Protein AF-A0A2S5Z7V6-F1 (afdb_monomer)

Sequence (212 aa):
MGFVWMIWVKVVGVAVVMLVSGCTYGPQEELAQIENLAVRPDSLQFAVAVRYVRFQPATGLTAFPNGGVPNYLEKTAIVHLVDVSTDQIVELARIEAPDLLKTGYRAWLTGWRGDSVFLQLSGCPGSECYGDLLRFHHFALSPNAEPKTVTGRPEDIDRIPGMLSRAPGEKVYMRVSADSKVISVRTDDSEPFTERYMLQSSGELVAIAPNR

Nearest PDB structures (foldseek):
  5had-assembly1_A  TM=4.311E-01  e=1.075E-01  Arabidopsis thaliana
  5ay9-assembly1_A  TM=2.871E-01  e=4.317E-01  Ruminococcus albus 7 = DSM 20455
  8abt-assembly2_B  TM=4.163E-01  e=3.144E+00  Novosphingobium aromaticivorans DSM 12444
  4kgh-assembly2_B  TM=3.245E-01  e=3.649E+00  Homo sapiens

Secondary structure (DSSP, 8-state):
--SSSSSHHHHHHHHHHHHHTT-SB---EEEEEEEEEEEPTTSSEEEEEEEEEEEE-B-GGGTSSSTT--EEEEEEEEEEEEETTTTEEEEEEEEE--GGG-EEEEEEEEEEETTEEEEEEEEESSS---GGG-EEEEEEE-TTSPPEEESS--S-PPPPPPSSSPPTT--S--EEEE-SSEEEEE-STTSPPEEEEEE-TTS-EEEPPP--

Foldseek 3Di:
DDDDPPPVVVVVVVVVVVVLVPWQWADKFKAKWWPDKADDFLAQKIKTKIWIWIWTWGDDPNCPDVVGDIGTPWTWIWMWMARPVVRDIDTQDIGTQDLQAPAPWDWDFPADDDQWTKIKIWHAHDHDDDDPRIDIWMWTTHPPDDTDTDPDDDPDHDDGADAQDGDVPGPWDKHWDDDTFWIWIDRDNPDDTDTFWGQDSVRDIHGDPPDD

Solvent-accessible surface area (backbone atoms only — not comparable to full-atom values): 11983 Å² total; per-residue (Å²): 140,90,87,77,87,78,66,69,70,64,61,61,59,55,58,55,56,57,65,66,66,70,47,43,50,49,71,82,47,60,44,35,34,49,64,40,64,30,59,41,67,69,39,63,34,36,36,37,21,27,42,30,36,30,30,19,48,36,27,67,68,35,36,51,86,66,75,36,59,54,52,71,78,43,49,32,34,36,30,36,38,35,34,68,88,75,71,46,70,43,80,47,44,78,46,68,55,51,75,60,22,58,29,75,59,43,40,38,48,77,30,32,50,90,80,28,42,33,39,38,38,33,13,2,52,68,96,57,70,58,79,89,52,54,41,78,49,27,33,43,34,31,84,98,41,77,72,37,80,45,99,56,84,76,90,75,52,51,72,66,72,61,89,86,58,86,58,93,86,66,82,43,62,57,40,78,50,69,55,56,45,43,33,26,42,23,64,48,93,90,53,71,72,40,80,41,34,37,50,38,48,89,56,52,72,42,76,52,77,78,87,126

Structure (mmCIF, N/CA/C/O backbone):
data_AF-A0A2S5Z7V6-F1
#
_entry.id   AF-A0A2S5Z7V6-F1
#
loop_
_atom_site.group_PDB
_atom_site.id
_atom_site.type_symbol
_atom_site.label_atom_id
_atom_site.label_alt_id
_atom_site.label_comp_id
_atom_site.label_asym_id
_atom_site.label_entity_id
_atom_site.label_seq_id
_atom_site.pdbx_PDB_ins_code
_atom_site.Cartn_x
_atom_site.Cartn_y
_atom_site.Cartn_z
_atom_site.occupancy
_atom_site.B_iso_or_equiv
_atom_site.auth_seq_id
_atom_site.auth_comp_id
_atom_site.auth_asym_id
_atom_site.auth_atom_id
_atom_site.pdbx_PDB_model_num
ATOM 1 N N . MET A 1 1 ? 62.378 -14.562 -42.668 1.00 45.91 1 MET A N 1
ATOM 2 C CA . MET A 1 1 ? 62.032 -13.770 -41.464 1.00 45.91 1 MET A CA 1
ATOM 3 C C . MET A 1 1 ? 61.018 -12.716 -41.876 1.00 45.91 1 MET A C 1
ATOM 5 O O . MET A 1 1 ? 61.355 -11.935 -42.749 1.00 45.91 1 MET A O 1
ATOM 9 N N . GLY A 1 2 ? 59.798 -12.714 -41.325 1.00 47.62 2 GLY A N 1
ATOM 10 C CA . GLY A 1 2 ? 58.854 -11.609 -41.576 1.00 47.62 2 GLY A CA 1
ATOM 11 C C . GLY A 1 2 ? 57.365 -11.949 -41.700 1.00 47.62 2 GLY A C 1
ATOM 12 O O . GLY A 1 2 ? 56.685 -11.270 -42.453 1.00 47.62 2 GLY A O 1
ATOM 13 N N . PHE A 1 3 ? 56.838 -12.973 -41.016 1.00 45.81 3 PHE A N 1
ATOM 14 C CA . PHE A 1 3 ? 55.414 -13.340 -41.167 1.00 45.81 3 PHE A CA 1
ATOM 15 C C . PHE A 1 3 ? 54.716 -13.792 -39.872 1.00 45.81 3 PHE A C 1
ATOM 17 O O . PHE A 1 3 ? 53.816 -14.621 -39.904 1.00 45.81 3 PHE A O 1
ATO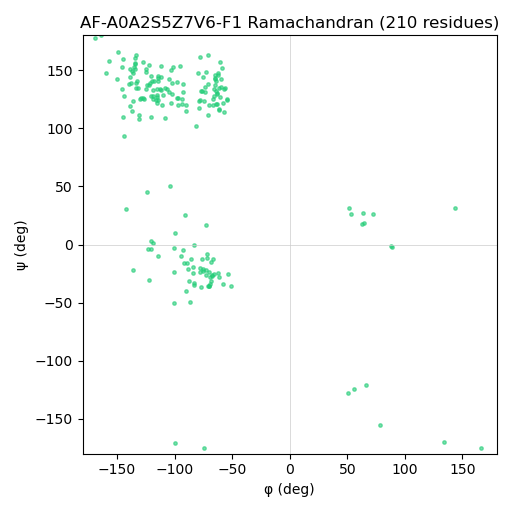M 24 N N . VAL A 1 4 ? 55.126 -13.268 -38.710 1.00 46.03 4 VAL A N 1
ATOM 25 C CA . VAL A 1 4 ? 54.515 -13.645 -37.410 1.00 46.03 4 VAL A CA 1
ATOM 26 C C . VAL A 1 4 ? 53.956 -12.439 -36.635 1.00 46.03 4 VAL A C 1
ATOM 28 O O . VAL A 1 4 ? 53.277 -12.600 -35.627 1.00 46.03 4 VAL A O 1
ATOM 31 N N . TRP A 1 5 ? 54.135 -11.210 -37.126 1.00 43.28 5 TRP A N 1
ATOM 32 C CA . TRP A 1 5 ? 53.862 -10.005 -36.329 1.00 43.28 5 TRP A CA 1
ATOM 33 C C . TRP A 1 5 ? 52.517 -9.305 -36.601 1.00 43.28 5 TRP A C 1
ATOM 35 O O . TRP A 1 5 ? 52.295 -8.207 -36.110 1.00 43.28 5 TRP A O 1
ATOM 45 N N . MET A 1 6 ? 51.600 -9.913 -37.368 1.00 43.84 6 MET A N 1
ATOM 46 C CA . MET A 1 6 ? 50.360 -9.233 -37.802 1.00 43.84 6 MET A CA 1
ATOM 47 C C . MET A 1 6 ? 49.050 -9.877 -37.317 1.00 43.84 6 MET A C 1
ATOM 49 O O . MET A 1 6 ? 47.971 -9.374 -37.619 1.00 4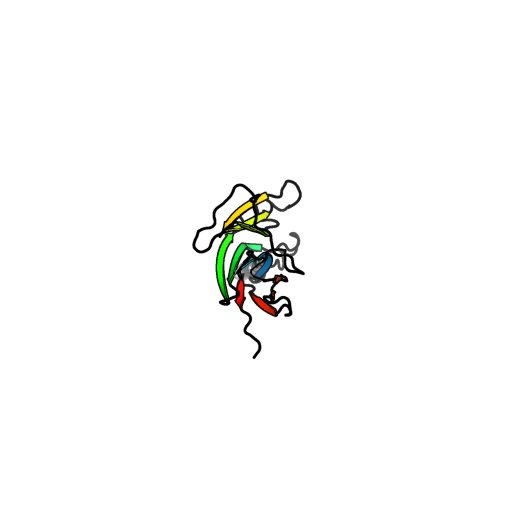3.84 6 MET A O 1
ATOM 53 N N . ILE A 1 7 ? 49.120 -10.964 -36.540 1.00 45.03 7 ILE A N 1
ATOM 54 C CA . ILE A 1 7 ? 47.926 -11.699 -36.071 1.00 45.03 7 ILE A CA 1
ATOM 55 C C . ILE A 1 7 ? 47.556 -11.338 -34.619 1.00 45.03 7 ILE A C 1
ATOM 57 O O . ILE A 1 7 ? 46.387 -11.394 -34.247 1.00 45.03 7 ILE A O 1
ATOM 61 N N . TRP A 1 8 ? 48.506 -10.855 -33.813 1.00 41.12 8 TRP A N 1
ATOM 62 C CA . TRP A 1 8 ? 48.267 -10.552 -32.393 1.00 41.12 8 TRP A CA 1
ATOM 63 C C . TRP A 1 8 ? 47.520 -9.235 -32.130 1.00 41.12 8 TRP A C 1
ATOM 65 O O . TRP A 1 8 ? 46.880 -9.092 -31.092 1.00 41.12 8 TRP A O 1
ATOM 75 N N . VAL A 1 9 ? 47.511 -8.297 -33.082 1.00 47.22 9 VAL A N 1
ATOM 76 C CA . VAL A 1 9 ? 46.832 -6.995 -32.915 1.00 47.22 9 VAL A CA 1
ATOM 77 C C . VAL A 1 9 ? 45.303 -7.114 -33.032 1.00 47.22 9 VAL A C 1
ATOM 79 O O . VAL A 1 9 ? 44.576 -6.297 -32.475 1.00 47.22 9 VAL A O 1
ATOM 82 N N . LYS A 1 10 ? 44.778 -8.158 -33.692 1.00 45.19 10 LYS A N 1
ATOM 83 C CA . LYS A 1 10 ? 43.325 -8.305 -33.903 1.00 45.19 10 LYS A CA 1
ATOM 84 C C . LYS A 1 10 ? 42.572 -8.948 -32.735 1.00 45.19 10 LYS A C 1
ATOM 86 O O . LYS A 1 10 ? 41.383 -8.692 -32.588 1.00 45.19 10 LYS A O 1
ATOM 91 N N . VAL A 1 11 ? 43.238 -9.741 -31.896 1.00 47.78 11 VAL A N 1
ATOM 92 C CA . VAL A 1 11 ? 42.579 -10.438 -30.772 1.00 47.78 11 VAL A CA 1
ATOM 93 C C . VAL A 1 11 ? 42.445 -9.528 -29.545 1.00 47.78 11 VAL A C 1
ATOM 95 O O . VAL A 1 11 ? 41.430 -9.566 -28.856 1.00 47.78 11 VAL A O 1
ATOM 98 N N . VAL A 1 12 ? 43.407 -8.627 -29.322 1.00 47.12 12 VAL A N 1
ATOM 99 C CA . VAL A 1 12 ? 43.369 -7.665 -28.203 1.00 47.12 12 VAL A CA 1
ATOM 100 C C . VAL A 1 12 ? 42.259 -6.616 -28.382 1.00 47.12 12 VAL A C 1
ATOM 102 O O . VAL A 1 12 ? 41.647 -6.196 -27.403 1.00 47.12 12 VAL A O 1
ATOM 105 N N . GLY A 1 13 ? 41.919 -6.249 -29.623 1.00 41.44 13 GLY A N 1
ATOM 106 C CA . GLY A 1 13 ? 40.853 -5.278 -29.905 1.00 41.44 13 GLY A CA 1
ATOM 107 C C . GLY A 1 13 ? 39.435 -5.754 -29.553 1.00 41.44 13 GLY A C 1
ATOM 108 O O . GLY A 1 13 ? 38.588 -4.933 -29.221 1.00 41.44 13 GLY A O 1
ATOM 109 N N . VAL A 1 14 ? 39.167 -7.065 -29.570 1.00 50.25 14 VAL A N 1
ATOM 110 C CA . VAL A 1 14 ? 37.817 -7.611 -29.315 1.00 50.25 14 VAL A CA 1
ATOM 111 C C . VAL A 1 14 ? 37.522 -7.737 -27.814 1.00 50.25 14 VAL A C 1
ATOM 113 O O . VAL A 1 14 ? 36.400 -7.476 -27.383 1.00 50.25 14 VAL A O 1
ATOM 116 N N . ALA A 1 15 ? 38.529 -8.055 -26.994 1.00 47.59 15 ALA A N 1
ATOM 117 C CA . ALA A 1 15 ? 38.362 -8.174 -25.543 1.00 47.59 15 ALA A CA 1
ATOM 118 C C . ALA A 1 15 ? 38.094 -6.818 -24.859 1.00 47.59 15 ALA A C 1
ATOM 120 O O . ALA A 1 15 ? 37.317 -6.745 -23.908 1.00 47.59 15 ALA A O 1
ATOM 121 N N . VAL A 1 16 ? 38.678 -5.729 -25.375 1.00 48.50 16 VAL A N 1
ATOM 122 C CA . VAL A 1 16 ? 38.460 -4.373 -24.844 1.00 48.50 16 VAL A CA 1
ATOM 123 C C . VAL A 1 16 ? 37.048 -3.865 -25.161 1.00 48.50 16 VAL A C 1
ATOM 125 O O . VAL A 1 16 ? 36.431 -3.234 -24.313 1.00 48.50 16 VAL A O 1
ATOM 128 N N . VAL A 1 17 ? 36.473 -4.200 -26.321 1.00 50.50 17 VAL A N 1
ATOM 129 C CA . VAL A 1 17 ? 35.094 -3.794 -26.660 1.00 50.50 17 VAL A CA 1
ATOM 130 C C . VAL A 1 17 ? 34.052 -4.529 -25.805 1.00 50.50 17 VAL A C 1
ATOM 132 O O . VAL A 1 17 ? 33.074 -3.913 -25.383 1.00 50.50 17 VAL A O 1
ATOM 135 N N . MET A 1 18 ? 34.273 -5.806 -25.461 1.00 49.12 18 MET A N 1
ATOM 136 C CA . MET A 1 18 ? 33.355 -6.530 -24.567 1.00 49.12 18 MET A CA 1
ATOM 137 C C . MET A 1 18 ? 33.411 -6.029 -23.115 1.00 49.12 18 MET A C 1
ATOM 139 O O . MET A 1 18 ? 32.367 -5.923 -22.475 1.00 49.12 18 MET A O 1
ATOM 143 N N . LEU A 1 19 ? 34.585 -5.638 -22.607 1.00 47.19 19 LEU A N 1
ATOM 144 C CA . LEU A 1 19 ? 34.717 -5.097 -21.244 1.00 47.19 19 LEU A CA 1
ATOM 145 C C . LEU A 1 19 ? 34.083 -3.705 -21.076 1.00 47.19 19 LEU A C 1
ATOM 147 O O . LEU A 1 19 ? 33.605 -3.384 -19.994 1.00 47.19 19 LEU A O 1
ATOM 151 N N . VAL A 1 20 ? 34.016 -2.897 -22.139 1.00 49.88 20 VAL A N 1
ATOM 152 C CA . VAL A 1 20 ? 33.383 -1.563 -22.096 1.00 49.88 20 VAL A CA 1
ATOM 153 C C . VAL A 1 20 ? 31.860 -1.642 -22.297 1.00 49.88 20 VAL A C 1
ATOM 155 O O . VAL A 1 20 ? 31.129 -0.749 -21.876 1.00 49.88 20 VAL A O 1
ATOM 158 N N . SER A 1 21 ? 31.347 -2.740 -22.866 1.00 48.75 21 SER A N 1
ATOM 159 C CA . SER A 1 21 ? 29.899 -2.959 -23.024 1.00 48.75 21 SER A CA 1
ATOM 160 C C . SER A 1 21 ? 29.170 -3.375 -21.735 1.00 48.75 21 SER A C 1
ATOM 162 O O . SER A 1 21 ? 27.945 -3.310 -21.682 1.00 48.75 21 SER A O 1
ATOM 164 N N . GLY A 1 22 ? 29.907 -3.747 -20.680 1.00 47.78 22 GLY A N 1
ATOM 165 C CA . GLY A 1 22 ? 29.359 -4.271 -19.421 1.00 47.78 22 GLY A CA 1
ATOM 166 C C . GLY A 1 22 ? 28.879 -3.239 -18.390 1.00 47.78 22 GLY A C 1
ATOM 167 O O . GLY A 1 22 ? 28.399 -3.644 -17.338 1.00 47.78 22 GLY A O 1
ATOM 168 N N . CYS A 1 23 ? 28.981 -1.932 -18.653 1.00 62.53 23 CYS A N 1
ATOM 169 C CA . CYS A 1 23 ? 28.675 -0.885 -17.662 1.00 62.53 23 CYS A CA 1
ATOM 170 C C . CYS A 1 23 ? 27.622 0.111 -18.163 1.00 62.53 23 CYS A C 1
ATOM 172 O O . CYS A 1 23 ? 27.813 1.324 -18.075 1.00 62.53 2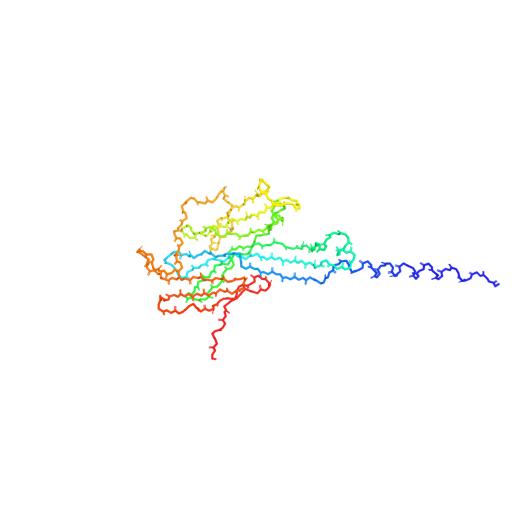3 CYS A O 1
ATOM 174 N N . THR A 1 24 ? 26.537 -0.383 -18.761 1.00 73.00 24 THR A N 1
ATOM 175 C CA . THR A 1 24 ? 25.410 0.473 -19.167 1.00 73.00 24 THR A CA 1
ATOM 176 C C . THR A 1 24 ? 24.374 0.646 -18.057 1.00 73.00 24 THR A C 1
ATOM 178 O O . THR A 1 24 ? 23.648 1.625 -18.075 1.00 73.00 24 THR A O 1
ATOM 181 N N . TYR A 1 25 ? 24.305 -0.237 -17.065 1.00 83.25 25 TYR A N 1
ATOM 182 C CA . TYR A 1 25 ? 23.428 -0.077 -15.904 1.00 83.25 25 TYR A CA 1
ATOM 183 C C . TYR A 1 25 ? 24.179 -0.450 -14.627 1.00 83.25 25 TYR A C 1
ATOM 185 O O . TYR A 1 25 ? 25.106 -1.260 -14.655 1.00 83.25 25 TYR A O 1
ATOM 193 N N . GLY A 1 26 ? 23.818 0.193 -13.517 1.00 87.19 26 GLY A N 1
ATOM 194 C CA . GLY A 1 26 ? 24.384 -0.080 -12.200 1.00 87.19 26 GLY A CA 1
ATOM 195 C C . GLY A 1 26 ? 23.877 -1.389 -11.576 1.00 87.19 26 GLY A C 1
ATOM 196 O O . GLY A 1 26 ? 23.137 -2.147 -12.214 1.00 87.19 26 GLY A O 1
ATOM 197 N N . PRO A 1 27 ? 24.266 -1.671 -10.319 1.00 91.69 27 PRO A N 1
ATOM 198 C CA . PRO A 1 27 ? 23.722 -2.804 -9.578 1.00 91.69 27 PRO A CA 1
ATOM 199 C C . PRO A 1 27 ? 22.204 -2.669 -9.404 1.00 91.69 27 PRO A C 1
ATOM 201 O O . PRO A 1 27 ? 21.645 -1.578 -9.469 1.00 91.69 27 PRO A O 1
ATOM 204 N N . GLN A 1 28 ? 21.532 -3.797 -9.189 1.00 94.44 28 GLN A N 1
ATOM 205 C CA . GLN A 1 28 ? 20.102 -3.807 -8.900 1.00 94.44 28 GLN A CA 1
ATOM 206 C C . GLN A 1 28 ? 19.821 -3.136 -7.550 1.00 94.44 28 GLN A C 1
ATOM 208 O O . GLN A 1 28 ? 20.461 -3.455 -6.549 1.00 94.44 28 GLN A O 1
ATOM 213 N N . GLU A 1 29 ? 18.820 -2.264 -7.531 1.00 95.81 29 GLU A N 1
ATOM 214 C CA . GLU A 1 29 ? 18.306 -1.584 -6.349 1.00 95.81 29 GLU A CA 1
ATOM 215 C C . GLU A 1 29 ? 16.814 -1.874 -6.165 1.00 95.81 29 GLU A C 1
ATOM 217 O O . GLU A 1 29 ? 16.083 -2.164 -7.119 1.00 95.81 29 GLU A O 1
ATOM 222 N N . GLU A 1 30 ? 16.365 -1.776 -4.917 1.00 96.94 30 GLU A N 1
ATOM 223 C CA . GLU A 1 30 ? 14.972 -1.950 -4.522 1.00 96.94 30 GLU A CA 1
ATOM 224 C C . GLU A 1 30 ? 14.500 -0.722 -3.753 1.00 96.94 30 GLU A C 1
ATOM 226 O O . GLU A 1 30 ? 15.181 -0.221 -2.853 1.00 96.94 30 GLU A O 1
ATOM 231 N N . LEU A 1 31 ? 13.314 -0.237 -4.104 1.00 96.31 31 LEU A N 1
ATOM 232 C CA . LEU A 1 31 ? 12.678 0.884 -3.439 1.00 96.31 31 LEU A CA 1
ATOM 233 C C . LEU A 1 31 ? 11.207 0.567 -3.218 1.00 96.31 31 LEU A C 1
ATOM 235 O O . LEU A 1 31 ? 10.452 0.337 -4.157 1.00 96.31 31 LEU A O 1
ATOM 239 N N . ALA A 1 32 ? 10.797 0.628 -1.960 1.00 97.69 32 ALA A N 1
ATOM 240 C CA . ALA A 1 32 ? 9.402 0.571 -1.560 1.00 97.69 32 ALA A CA 1
ATOM 241 C C . ALA A 1 32 ? 8.981 1.902 -0.936 1.00 97.69 32 ALA A C 1
ATOM 243 O O . ALA A 1 32 ? 9.747 2.484 -0.169 1.00 97.69 32 ALA A O 1
ATOM 244 N N . GLN A 1 33 ? 7.777 2.378 -1.217 1.00 98.06 33 GLN A N 1
ATOM 245 C CA . GLN A 1 33 ? 7.238 3.599 -0.628 1.00 98.06 33 GLN A CA 1
ATOM 246 C C . GLN A 1 33 ? 5.764 3.411 -0.283 1.00 98.06 33 GLN A C 1
ATOM 248 O O . GLN A 1 33 ? 5.011 2.854 -1.080 1.00 98.06 33 GLN A O 1
ATOM 253 N N . ILE A 1 34 ? 5.352 3.907 0.881 1.00 98.44 34 ILE A N 1
ATOM 254 C CA . ILE A 1 34 ? 3.939 3.998 1.249 1.00 98.44 34 ILE A CA 1
ATOM 255 C C . ILE A 1 34 ? 3.287 5.078 0.377 1.00 98.44 34 ILE A C 1
ATOM 257 O O . ILE A 1 34 ? 3.710 6.233 0.399 1.00 98.44 34 ILE A O 1
ATOM 261 N N . GLU A 1 35 ? 2.276 4.705 -0.408 1.00 97.81 35 GLU A N 1
ATOM 262 C CA . GLU A 1 35 ? 1.496 5.656 -1.214 1.00 97.81 35 GLU A CA 1
ATOM 263 C C . GLU A 1 35 ? 0.352 6.250 -0.393 1.00 97.81 35 GLU A C 1
ATOM 265 O O . GLU A 1 35 ? 0.174 7.468 -0.365 1.00 97.81 35 GLU A O 1
ATOM 270 N N . ASN A 1 36 ? -0.421 5.392 0.279 1.00 97.56 36 ASN A N 1
ATOM 271 C CA . ASN A 1 36 ? -1.452 5.795 1.226 1.00 97.56 36 ASN A CA 1
ATOM 272 C C . ASN A 1 36 ? -1.897 4.633 2.129 1.00 97.56 36 ASN A C 1
ATOM 274 O O . ASN A 1 36 ? -1.431 3.497 2.021 1.00 97.56 36 ASN A O 1
ATOM 278 N N . LEU A 1 37 ? -2.839 4.943 3.018 1.00 96.75 37 LEU A N 1
ATOM 279 C CA . LEU A 1 37 ? -3.461 4.010 3.947 1.00 96.75 37 LEU A CA 1
ATOM 280 C C . LEU A 1 37 ? -4.980 4.190 3.976 1.00 96.75 37 LEU A C 1
ATOM 282 O O . LEU A 1 37 ? -5.495 5.269 3.675 1.00 96.75 37 LEU A O 1
ATOM 286 N N . ALA A 1 38 ? -5.691 3.138 4.370 1.00 96.50 38 ALA A N 1
ATOM 287 C CA . ALA A 1 38 ? -7.128 3.168 4.614 1.00 96.50 38 ALA A CA 1
ATOM 288 C C . ALA A 1 38 ? -7.437 2.527 5.969 1.00 96.50 38 ALA A C 1
ATOM 290 O O . ALA A 1 38 ? -7.300 1.314 6.139 1.00 96.50 38 ALA A O 1
ATOM 291 N N . VAL A 1 39 ? -7.877 3.340 6.930 1.00 96.12 39 VAL A N 1
ATOM 292 C CA . VAL A 1 39 ? -8.303 2.866 8.253 1.00 96.12 39 VAL A CA 1
ATOM 293 C C . VAL A 1 39 ? -9.688 2.241 8.157 1.00 96.12 39 VAL A C 1
ATOM 295 O O . VAL A 1 39 ? -10.591 2.835 7.563 1.00 96.12 39 VAL A O 1
ATOM 298 N N . ARG A 1 40 ? -9.853 1.054 8.746 1.00 95.12 40 ARG A N 1
ATOM 299 C CA . ARG A 1 40 ? -11.145 0.383 8.835 1.00 95.12 40 ARG A CA 1
ATOM 300 C C . ARG A 1 40 ? -11.978 1.026 9.951 1.00 95.12 40 ARG A C 1
ATOM 302 O O . ARG A 1 40 ? -11.499 1.092 11.083 1.00 95.12 40 ARG A O 1
ATOM 309 N N . PRO A 1 41 ? -13.201 1.503 9.672 1.00 91.81 41 PRO A N 1
ATOM 310 C CA . PRO A 1 41 ? -14.038 2.116 10.701 1.00 91.81 41 PRO A CA 1
ATOM 311 C C . PRO A 1 41 ? -14.405 1.134 11.813 1.00 91.81 41 PRO A C 1
ATOM 313 O O . PRO A 1 41 ? -14.576 -0.058 11.561 1.00 91.81 41 PRO A O 1
ATOM 316 N N . ASP A 1 42 ? -14.519 1.652 13.039 1.00 91.56 42 ASP A N 1
ATOM 317 C CA . ASP A 1 42 ? -14.867 0.891 14.246 1.00 91.56 42 ASP A CA 1
ATOM 318 C C . ASP A 1 42 ? -14.010 -0.377 14.470 1.00 91.56 42 ASP A C 1
ATOM 320 O O . ASP A 1 42 ? -14.468 -1.369 15.036 1.00 91.56 42 ASP A O 1
ATOM 324 N N . SER A 1 43 ? -12.744 -0.336 14.042 1.00 94.44 43 SER A N 1
ATOM 325 C CA . SER A 1 43 ? -11.784 -1.433 14.148 1.00 94.44 43 SER A CA 1
ATOM 326 C C . SER A 1 43 ? -10.368 -0.908 14.413 1.00 94.44 43 SER A C 1
ATOM 328 O O . SER A 1 43 ? -10.049 0.245 14.126 1.00 94.44 43 SER A O 1
ATOM 330 N N . LEU A 1 44 ? -9.503 -1.777 14.941 1.00 96.31 44 LEU A N 1
ATOM 331 C CA . LEU A 1 44 ? -8.062 -1.539 15.092 1.00 96.31 44 LEU A CA 1
ATOM 332 C C . LEU A 1 44 ? -7.267 -2.027 13.868 1.00 96.31 44 LEU A C 1
ATOM 334 O O . LEU A 1 44 ? -6.090 -2.369 13.971 1.00 96.31 44 LEU A O 1
ATOM 338 N N . GLN A 1 45 ? -7.923 -2.079 12.707 1.00 97.12 45 GLN A N 1
ATOM 339 C CA . GLN A 1 45 ? -7.338 -2.547 11.457 1.00 97.12 45 GLN A CA 1
ATOM 340 C C . GLN A 1 45 ? -7.167 -1.417 10.449 1.00 97.12 45 GLN A C 1
ATOM 342 O O . GLN A 1 45 ? -8.005 -0.520 10.324 1.00 97.12 45 GLN A O 1
ATOM 347 N N . PHE A 1 46 ? -6.090 -1.478 9.678 1.00 97.81 46 PHE A N 1
ATOM 348 C CA . PHE A 1 46 ? -5.890 -0.594 8.538 1.00 97.81 46 PHE A CA 1
ATOM 349 C C . PHE A 1 46 ? -5.150 -1.316 7.419 1.00 97.81 46 PHE A C 1
ATOM 351 O O . PHE A 1 46 ? -4.381 -2.244 7.652 1.00 97.81 46 PHE A O 1
ATOM 358 N N . ALA A 1 47 ? -5.394 -0.875 6.191 1.00 98.25 47 ALA A N 1
ATOM 359 C CA . ALA A 1 47 ? -4.667 -1.340 5.024 1.00 98.25 47 ALA A CA 1
ATOM 360 C C . ALA A 1 47 ? -3.640 -0.294 4.574 1.00 98.25 47 ALA A C 1
ATOM 362 O O . ALA A 1 47 ? -3.860 0.909 4.739 1.00 98.25 47 ALA A O 1
ATOM 363 N N . VAL A 1 48 ? -2.544 -0.755 3.977 1.00 98.50 48 VAL A N 1
ATOM 364 C CA . VAL A 1 48 ? -1.433 0.068 3.478 1.00 98.50 48 VAL A CA 1
ATOM 365 C C . VAL A 1 48 ? -1.180 -0.280 2.021 1.00 98.50 48 VAL A C 1
ATOM 367 O O . VAL A 1 48 ? -0.947 -1.447 1.717 1.00 98.50 48 VA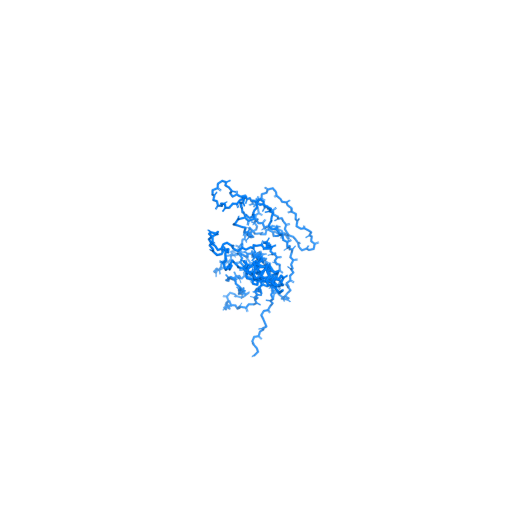L A O 1
ATOM 370 N N . ALA A 1 49 ? -1.194 0.710 1.128 1.00 98.50 49 ALA A N 1
ATOM 371 C CA . ALA A 1 49 ? -0.716 0.535 -0.239 1.00 98.50 49 ALA A CA 1
ATOM 372 C C . ALA A 1 49 ? 0.751 0.946 -0.338 1.00 98.50 49 ALA A C 1
ATOM 374 O O . ALA A 1 49 ? 1.133 2.073 -0.013 1.00 98.50 49 ALA A O 1
ATOM 375 N N . VAL A 1 50 ? 1.560 0.022 -0.839 1.00 98.50 50 VAL A N 1
ATOM 376 C CA . VAL A 1 50 ? 2.988 0.188 -1.061 1.00 98.50 50 VAL A CA 1
ATOM 377 C C . VAL A 1 50 ? 3.268 0.118 -2.553 1.00 98.50 50 VAL A C 1
ATOM 379 O O . VAL A 1 50 ? 2.889 -0.840 -3.226 1.00 98.50 50 VAL A O 1
ATOM 382 N N . ARG A 1 51 ? 3.990 1.111 -3.066 1.00 97.88 51 ARG A N 1
ATOM 383 C CA . ARG A 1 51 ? 4.619 1.042 -4.382 1.00 97.88 51 ARG A CA 1
ATOM 384 C C . ARG A 1 51 ? 6.021 0.472 -4.225 1.00 97.88 51 ARG A C 1
ATOM 386 O O . ARG A 1 51 ? 6.875 1.107 -3.613 1.00 97.88 51 ARG A O 1
ATOM 393 N N . TYR A 1 52 ? 6.247 -0.704 -4.792 1.00 98.06 52 TYR A N 1
ATOM 394 C CA . TYR A 1 52 ? 7.542 -1.369 -4.857 1.00 98.06 52 TYR A CA 1
ATOM 395 C C . TYR A 1 52 ? 8.096 -1.294 -6.276 1.00 98.06 52 TYR A C 1
ATOM 397 O O . TYR A 1 52 ? 7.382 -1.535 -7.252 1.00 98.06 52 TYR A O 1
ATOM 405 N N . VAL A 1 53 ? 9.371 -0.948 -6.398 1.00 97.12 53 VAL A N 1
ATOM 406 C CA . VAL A 1 53 ? 10.102 -0.981 -7.658 1.00 97.12 53 VAL A CA 1
ATOM 407 C C . VAL A 1 53 ? 11.452 -1.644 -7.461 1.00 97.12 53 VAL A C 1
ATOM 409 O O . VAL A 1 53 ? 12.163 -1.371 -6.495 1.00 97.12 53 VAL A O 1
ATOM 412 N N . ARG A 1 54 ? 11.822 -2.467 -8.435 1.00 96.88 54 ARG A N 1
ATOM 413 C CA . ARG A 1 54 ? 13.161 -3.028 -8.569 1.00 96.88 54 ARG A CA 1
ATOM 414 C C . ARG A 1 54 ? 13.735 -2.548 -9.882 1.00 96.88 54 ARG A C 1
ATOM 416 O O . ARG A 1 54 ? 13.091 -2.680 -10.925 1.00 96.88 54 ARG A O 1
ATOM 423 N N . PHE A 1 55 ? 14.904 -1.934 -9.841 1.00 94.88 55 PHE A N 1
ATOM 424 C CA . PHE A 1 55 ? 15.463 -1.264 -11.007 1.00 94.88 55 PHE A CA 1
ATOM 425 C C . PHE A 1 55 ? 16.984 -1.303 -10.994 1.00 94.88 55 PHE A C 1
ATOM 427 O O . PHE A 1 55 ? 17.605 -1.601 -9.981 1.00 94.88 55 PHE A O 1
ATOM 434 N N . GLN A 1 56 ? 17.584 -0.996 -12.136 1.00 93.62 56 GLN A N 1
ATOM 435 C CA . GLN A 1 56 ? 19.009 -0.719 -12.241 1.00 93.62 56 GLN A CA 1
ATOM 436 C C . GLN A 1 56 ? 19.174 0.749 -12.647 1.00 93.62 56 GLN A C 1
ATOM 438 O O . GLN A 1 56 ? 18.593 1.163 -13.661 1.00 93.62 56 GLN A O 1
ATOM 443 N N . PRO A 1 57 ? 19.916 1.564 -11.881 1.00 90.31 57 PRO A N 1
ATOM 444 C CA . PRO A 1 57 ? 20.129 2.960 -12.224 1.00 90.31 57 PRO A CA 1
ATOM 445 C C . PRO A 1 57 ? 20.925 3.055 -13.528 1.00 90.31 57 PRO A C 1
ATOM 447 O O . PRO A 1 57 ? 21.815 2.242 -13.792 1.00 90.31 57 PRO A O 1
ATOM 450 N N . ALA A 1 58 ? 20.600 4.044 -14.358 1.00 87.19 58 ALA A N 1
ATOM 451 C CA . ALA A 1 58 ? 21.358 4.309 -15.574 1.00 87.19 58 ALA A CA 1
ATOM 452 C C . ALA A 1 58 ? 22.774 4.782 -15.217 1.00 87.19 58 ALA A C 1
ATOM 454 O O . ALA A 1 58 ? 22.948 5.718 -14.434 1.00 87.19 58 ALA A O 1
ATOM 455 N N . THR A 1 59 ? 23.790 4.146 -15.796 1.00 81.56 59 THR A N 1
ATOM 456 C CA . THR A 1 59 ? 25.200 4.501 -15.598 1.00 81.56 59 THR A CA 1
ATOM 457 C C . THR A 1 59 ? 25.939 4.521 -16.938 1.00 81.56 59 THR A C 1
ATOM 459 O O . THR A 1 59 ? 25.474 3.987 -17.947 1.00 81.56 59 THR A O 1
ATOM 462 N N . GLY A 1 60 ? 27.091 5.196 -16.988 1.00 77.06 60 GLY A N 1
ATOM 463 C CA . GLY A 1 60 ? 27.925 5.242 -18.192 1.00 77.06 60 GLY A CA 1
ATOM 464 C C . GLY A 1 60 ? 27.178 5.758 -19.431 1.00 77.06 60 GLY A C 1
ATOM 465 O O . GLY A 1 60 ? 26.623 6.854 -19.419 1.00 77.06 60 GLY A O 1
ATOM 466 N N . LEU A 1 61 ? 27.168 4.960 -20.505 1.00 69.50 61 LEU A N 1
ATOM 467 C CA . LEU A 1 61 ? 26.586 5.322 -21.808 1.00 69.50 61 LEU A CA 1
ATOM 468 C C . LEU A 1 61 ? 25.048 5.370 -21.842 1.00 69.50 61 LEU A C 1
ATOM 470 O O . LEU A 1 61 ? 24.498 5.845 -22.824 1.00 69.50 61 LEU A O 1
ATOM 474 N N . THR A 1 62 ? 24.323 4.883 -20.831 1.00 64.88 62 THR A N 1
ATOM 475 C CA . THR A 1 62 ? 22.853 5.068 -20.780 1.00 64.88 62 THR A CA 1
ATOM 476 C C . THR A 1 62 ? 22.439 6.314 -20.015 1.00 64.88 62 THR A C 1
ATOM 478 O O . THR A 1 62 ? 21.311 6.783 -20.181 1.00 64.88 62 THR A O 1
ATOM 481 N N . ALA A 1 63 ? 23.347 6.895 -19.223 1.00 69.25 63 ALA A N 1
ATOM 482 C CA . ALA A 1 63 ? 23.111 8.190 -18.596 1.00 69.25 63 ALA A CA 1
ATOM 483 C C . ALA A 1 63 ? 22.907 9.293 -19.658 1.00 69.25 63 ALA A C 1
ATOM 485 O O . ALA A 1 63 ? 22.152 10.234 -19.430 1.00 69.25 63 ALA A O 1
ATOM 486 N N . PHE A 1 64 ? 23.498 9.131 -20.850 1.00 62.25 64 PHE A N 1
ATOM 487 C CA . PHE A 1 64 ? 23.356 10.024 -22.005 1.00 62.25 64 PHE A CA 1
ATOM 488 C C . PHE A 1 64 ? 23.351 9.207 -23.307 1.00 62.25 64 PHE A C 1
ATOM 490 O O . PHE A 1 64 ? 24.304 8.465 -23.508 1.00 62.25 64 PHE A O 1
ATOM 497 N N . PRO A 1 65 ? 22.374 9.334 -24.231 1.00 58.91 65 PRO A N 1
ATOM 498 C CA . PRO A 1 65 ? 21.408 10.427 -24.391 1.00 58.91 65 PRO A CA 1
ATOM 499 C C . PRO A 1 65 ? 20.007 10.148 -23.827 1.00 58.91 65 PRO A C 1
ATOM 501 O O . PRO A 1 65 ? 19.167 11.041 -23.851 1.00 58.91 65 PRO A O 1
ATOM 504 N N . ASN A 1 66 ? 19.741 8.952 -23.292 1.00 59.84 66 ASN A N 1
ATOM 505 C CA . ASN A 1 66 ? 18.411 8.548 -22.802 1.00 59.84 66 ASN A CA 1
ATOM 506 C C . ASN A 1 66 ? 17.992 9.237 -21.484 1.00 59.84 66 ASN A C 1
ATOM 508 O O . ASN A 1 66 ? 17.099 8.754 -20.794 1.00 59.84 66 ASN A O 1
ATOM 512 N N . GLY A 1 67 ? 18.656 10.333 -21.101 1.00 65.06 67 GLY A N 1
ATOM 513 C CA . GLY A 1 67 ? 18.321 11.140 -19.927 1.00 65.06 67 GLY A CA 1
ATOM 514 C C . GLY A 1 67 ? 18.476 10.427 -18.583 1.00 65.06 67 GLY A C 1
ATOM 515 O O . GLY A 1 67 ? 17.878 10.863 -17.605 1.00 65.06 67 GLY A O 1
ATOM 516 N N . GLY A 1 68 ? 19.231 9.325 -18.520 1.00 79.44 68 GLY A N 1
ATOM 517 C CA . GLY A 1 68 ? 19.436 8.581 -17.278 1.00 79.44 68 GLY A CA 1
ATOM 518 C C . GLY A 1 68 ? 18.219 7.790 -16.795 1.00 79.44 68 GLY A C 1
ATOM 519 O O . GLY A 1 68 ? 18.099 7.541 -15.597 1.00 79.44 68 GLY A O 1
ATOM 520 N N . VAL A 1 69 ? 17.319 7.382 -17.699 1.00 84.38 69 VAL A N 1
ATOM 521 C CA . VAL A 1 69 ? 16.148 6.567 -17.340 1.00 84.38 69 VAL A CA 1
ATOM 522 C C . VAL A 1 69 ? 16.588 5.204 -16.778 1.00 84.38 69 VAL A C 1
ATOM 524 O O . VAL A 1 69 ? 17.252 4.439 -17.489 1.00 84.38 69 VAL A O 1
ATOM 527 N N . PRO A 1 70 ? 16.205 4.860 -15.532 1.00 87.50 70 PRO A N 1
ATOM 528 C CA . PRO A 1 70 ? 16.511 3.559 -14.952 1.00 87.50 70 PRO A CA 1
ATOM 529 C C . PRO A 1 70 ? 15.874 2.406 -15.732 1.00 87.50 70 PRO A C 1
ATOM 531 O O . PRO A 1 70 ? 14.763 2.525 -16.253 1.00 87.50 70 PRO A O 1
ATOM 534 N N . ASN A 1 71 ? 16.547 1.257 -15.748 1.00 89.56 71 ASN A N 1
ATOM 535 C CA . ASN A 1 71 ? 15.964 0.019 -16.246 1.00 89.56 71 ASN A CA 1
ATOM 536 C C . ASN A 1 71 ? 15.098 -0.608 -15.148 1.00 89.56 71 ASN A C 1
ATOM 538 O O . ASN A 1 71 ? 15.624 -1.189 -14.199 1.00 89.56 71 ASN A O 1
ATOM 542 N N . TYR A 1 72 ? 13.778 -0.463 -15.245 1.00 90.75 72 TYR A N 1
ATOM 543 C CA . TYR A 1 72 ? 12.848 -1.063 -14.288 1.00 90.75 72 TYR A CA 1
ATOM 544 C C . TYR A 1 72 ? 12.657 -2.549 -14.591 1.00 90.75 72 TYR A C 1
ATOM 546 O O . TYR A 1 72 ? 12.132 -2.909 -15.641 1.00 90.75 72 TYR A O 1
ATOM 554 N N . LEU A 1 73 ? 13.050 -3.389 -13.638 1.00 93.44 73 LEU A N 1
ATOM 555 C CA . LEU A 1 73 ? 12.887 -4.840 -13.683 1.00 93.44 73 LEU A CA 1
ATOM 556 C C . LEU A 1 73 ? 11.526 -5.261 -13.127 1.00 93.44 73 LEU A C 1
ATOM 558 O O . LEU A 1 73 ? 10.959 -6.252 -13.568 1.00 93.44 73 LEU A O 1
ATOM 562 N N . GLU A 1 74 ? 11.009 -4.503 -12.159 1.00 95.12 74 GLU A N 1
ATOM 563 C CA . GLU A 1 74 ? 9.723 -4.766 -11.526 1.00 95.12 74 GLU A CA 1
ATOM 564 C C . GLU A 1 74 ? 9.068 -3.464 -11.062 1.00 95.12 74 GLU A C 1
ATOM 566 O O . GLU A 1 74 ? 9.736 -2.547 -10.569 1.00 95.12 74 GLU A O 1
ATOM 571 N N . LYS A 1 75 ? 7.744 -3.397 -11.203 1.00 96.12 75 LYS A N 1
ATOM 572 C CA . LYS A 1 75 ? 6.891 -2.362 -10.618 1.00 96.12 75 LYS A CA 1
ATOM 573 C C . LYS A 1 75 ? 5.655 -3.048 -10.061 1.00 96.12 75 LYS A C 1
ATOM 575 O O . LYS A 1 75 ? 4.867 -3.583 -10.831 1.00 96.12 75 LYS A O 1
ATOM 580 N N . THR A 1 76 ? 5.476 -3.004 -8.750 1.00 97.69 76 THR A N 1
ATOM 581 C CA . THR A 1 76 ? 4.475 -3.816 -8.058 1.00 97.69 76 THR A CA 1
ATOM 582 C C . THR A 1 76 ? 3.761 -2.990 -6.999 1.00 97.69 76 THR A C 1
ATOM 584 O O . THR A 1 76 ? 4.368 -2.184 -6.295 1.00 97.69 76 THR A O 1
ATOM 587 N N . ALA A 1 77 ? 2.449 -3.173 -6.904 1.00 98.19 77 ALA A N 1
ATOM 588 C CA . ALA A 1 77 ? 1.642 -2.680 -5.804 1.00 98.19 77 ALA A CA 1
ATOM 589 C C . ALA A 1 77 ? 1.529 -3.802 -4.773 1.00 98.19 77 ALA A C 1
ATOM 591 O O . ALA A 1 77 ? 1.042 -4.883 -5.101 1.00 98.19 77 ALA A O 1
ATOM 592 N N . ILE A 1 78 ? 1.981 -3.553 -3.551 1.00 98.31 78 ILE A N 1
ATOM 593 C CA . ILE A 1 78 ? 1.837 -4.485 -2.433 1.00 98.31 78 ILE A CA 1
ATOM 594 C C . ILE A 1 78 ? 0.826 -3.871 -1.474 1.00 98.31 78 ILE A C 1
ATOM 596 O O . ILE A 1 78 ? 0.945 -2.697 -1.119 1.00 98.31 78 ILE A O 1
ATOM 600 N N . VAL A 1 79 ? -0.188 -4.634 -1.082 1.00 98.56 79 VAL A N 1
ATOM 601 C CA . VAL A 1 79 ? -1.175 -4.186 -0.100 1.00 98.56 79 VAL A CA 1
ATOM 602 C C . VAL A 1 79 ? -1.070 -5.044 1.141 1.00 98.56 79 VAL A C 1
ATOM 604 O O . VAL A 1 79 ? -1.259 -6.255 1.071 1.00 98.56 79 VAL A O 1
ATOM 607 N N . HIS A 1 80 ? -0.821 -4.399 2.275 1.00 98.56 80 HIS A N 1
ATOM 608 C CA . HIS A 1 80 ? -0.777 -5.042 3.585 1.00 98.56 80 HIS A CA 1
ATOM 609 C C . HIS A 1 80 ? -2.032 -4.705 4.381 1.00 98.56 80 HIS A C 1
ATOM 611 O O . HIS A 1 80 ? -2.514 -3.575 4.318 1.00 98.56 80 HIS A O 1
ATOM 617 N N . LEU A 1 81 ? -2.540 -5.665 5.146 1.00 98.31 81 LEU A N 1
ATOM 618 C CA . LEU A 1 81 ? -3.506 -5.474 6.220 1.00 98.31 81 LEU A CA 1
ATOM 619 C C . LEU A 1 81 ? -2.777 -5.594 7.551 1.00 98.31 81 LEU A C 1
ATOM 621 O O . LEU A 1 81 ? -2.050 -6.559 7.773 1.00 98.31 81 LEU A O 1
ATOM 625 N N . VAL A 1 82 ? -3.003 -4.628 8.429 1.00 98.38 82 VAL A N 1
ATOM 626 C CA . VAL A 1 82 ? -2.420 -4.590 9.765 1.00 98.38 82 VAL A CA 1
ATOM 627 C C . VAL A 1 82 ? -3.535 -4.631 10.795 1.00 98.38 82 VAL A C 1
ATOM 629 O O . VAL A 1 82 ? -4.498 -3.870 10.688 1.00 98.38 82 VAL A O 1
ATOM 632 N N . ASP A 1 83 ? -3.382 -5.491 11.796 1.00 97.56 83 ASP A N 1
ATOM 633 C CA . ASP A 1 83 ? -4.194 -5.509 13.008 1.00 97.56 83 ASP A CA 1
ATOM 634 C C . ASP A 1 83 ? -3.356 -5.019 14.193 1.00 97.56 83 ASP A C 1
ATOM 636 O O . ASP A 1 83 ? -2.447 -5.703 14.663 1.00 97.56 83 ASP A O 1
ATOM 640 N N . VAL A 1 84 ? -3.667 -3.821 14.689 1.00 96.88 84 VAL A N 1
ATOM 641 C CA . VAL A 1 84 ? -2.891 -3.159 15.749 1.00 96.88 84 VAL A CA 1
ATOM 642 C C . VAL A 1 84 ? -3.050 -3.852 17.100 1.00 96.88 84 VAL A C 1
ATOM 644 O O . VAL A 1 84 ? -2.175 -3.742 17.954 1.00 96.88 84 VAL A O 1
ATOM 647 N N . SER A 1 85 ? -4.146 -4.584 17.312 1.00 95.88 85 SER A N 1
ATOM 648 C CA . SER A 1 85 ? -4.397 -5.258 18.590 1.00 95.88 85 SER A CA 1
ATOM 649 C C . SER A 1 85 ? -3.496 -6.476 18.809 1.00 95.88 85 SER A C 1
ATOM 651 O O . SER A 1 85 ? -3.219 -6.844 19.949 1.00 95.88 85 SER A O 1
ATOM 653 N N . THR A 1 86 ? -3.028 -7.084 17.717 1.00 96.06 86 THR A N 1
ATOM 654 C CA . THR A 1 86 ? -2.196 -8.297 17.724 1.00 96.06 86 THR A CA 1
ATOM 655 C C . THR A 1 86 ? -0.829 -8.097 17.070 1.00 96.06 86 THR A C 1
ATOM 657 O O . THR A 1 86 ? -0.021 -9.022 17.069 1.00 96.06 86 THR A O 1
ATOM 660 N N . ASP A 1 87 ? -0.578 -6.912 16.505 1.00 95.69 87 ASP A N 1
ATOM 661 C CA . ASP A 1 87 ? 0.56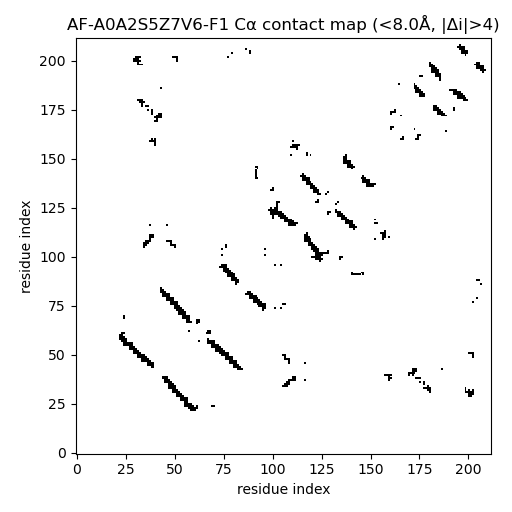5 -6.602 15.638 1.00 95.69 87 ASP A CA 1
ATOM 662 C C . ASP A 1 87 ? 0.719 -7.578 14.455 1.00 95.69 87 ASP A C 1
ATOM 664 O O . ASP A 1 87 ? 1.809 -7.766 13.911 1.00 95.69 87 ASP A O 1
ATOM 668 N N . GLN A 1 88 ? -0.388 -8.192 14.022 1.00 96.94 88 GLN A N 1
ATOM 669 C CA . GLN A 1 88 ? -0.401 -9.072 12.863 1.00 96.94 88 GLN A CA 1
ATOM 670 C C . GLN A 1 88 ? -0.378 -8.248 11.572 1.00 96.94 88 GLN A C 1
ATOM 672 O O . GLN A 1 88 ? -1.175 -7.327 11.388 1.00 96.94 88 GLN A O 1
ATOM 677 N N . ILE A 1 89 ? 0.509 -8.626 10.650 1.00 97.69 89 ILE A N 1
ATOM 678 C CA . ILE A 1 89 ? 0.638 -8.032 9.318 1.00 97.69 89 ILE A CA 1
ATOM 679 C C . ILE A 1 89 ? 0.418 -9.139 8.287 1.00 97.69 89 ILE A C 1
ATOM 681 O O . ILE A 1 89 ? 1.041 -10.198 8.365 1.00 97.69 89 ILE A O 1
ATOM 685 N N . VAL A 1 90 ? -0.482 -8.909 7.334 1.00 96.81 90 VAL A N 1
ATOM 686 C CA . VAL A 1 90 ? -0.824 -9.862 6.271 1.00 96.81 90 VAL A CA 1
ATOM 687 C C . VAL A 1 90 ? -0.744 -9.166 4.920 1.00 96.81 90 VAL A C 1
ATOM 689 O O . VAL A 1 90 ? -1.408 -8.155 4.705 1.00 96.81 90 VAL A O 1
ATOM 692 N N . GLU A 1 91 ? 0.018 -9.724 3.981 1.00 97.31 91 GLU A N 1
ATOM 693 C CA . GLU A 1 91 ? -0.017 -9.285 2.582 1.00 97.31 91 GLU A CA 1
ATOM 694 C C . GLU A 1 91 ? -1.347 -9.734 1.954 1.00 97.31 91 GLU A C 1
ATOM 696 O O . GLU A 1 91 ? -1.597 -10.926 1.784 1.00 97.31 91 GLU A O 1
ATOM 701 N N . LEU A 1 92 ? -2.228 -8.781 1.638 1.00 97.56 92 LEU A N 1
ATOM 702 C CA . LEU A 1 92 ? -3.502 -9.043 0.962 1.00 97.56 92 LEU A CA 1
ATOM 703 C C . LEU A 1 92 ? -3.314 -9.282 -0.533 1.00 97.56 92 LEU A C 1
ATOM 705 O O . LEU A 1 92 ? -4.070 -10.035 -1.143 1.00 97.56 92 LEU A O 1
ATOM 709 N N . ALA A 1 93 ? -2.373 -8.564 -1.145 1.00 97.69 93 ALA A N 1
ATOM 710 C CA . ALA A 1 93 ? -2.172 -8.608 -2.581 1.00 97.69 93 ALA A CA 1
ATOM 711 C C . ALA A 1 93 ? -0.783 -8.124 -2.980 1.00 97.69 93 ALA A C 1
ATOM 713 O O . ALA A 1 93 ? -0.252 -7.168 -2.412 1.00 97.69 93 ALA A O 1
ATOM 714 N N . ARG A 1 94 ? -0.282 -8.719 -4.061 1.00 97.12 94 ARG A N 1
ATOM 715 C CA . ARG A 1 94 ? 0.893 -8.278 -4.804 1.00 97.12 94 ARG A CA 1
ATOM 716 C C . ARG A 1 94 ? 0.539 -8.241 -6.282 1.00 97.12 94 ARG A C 1
ATOM 718 O O . ARG A 1 94 ? 0.324 -9.282 -6.893 1.00 97.12 94 ARG A O 1
ATOM 725 N N . ILE A 1 95 ? 0.414 -7.038 -6.833 1.00 97.12 95 ILE A N 1
ATOM 726 C CA . ILE A 1 95 ? -0.089 -6.816 -8.191 1.00 97.12 95 ILE A CA 1
ATOM 727 C C . ILE A 1 95 ? 0.982 -6.104 -9.009 1.00 97.12 95 ILE A C 1
ATOM 729 O O . ILE A 1 95 ? 1.277 -4.925 -8.784 1.00 97.12 95 ILE A O 1
ATOM 733 N N . GLU A 1 96 ? 1.570 -6.829 -9.955 1.00 96.44 96 GLU A N 1
ATOM 734 C CA . GLU A 1 96 ? 2.512 -6.269 -10.921 1.00 96.44 96 GLU A CA 1
ATOM 735 C C . GLU A 1 96 ? 1.803 -5.257 -11.831 1.00 96.44 96 GLU A C 1
ATOM 737 O O . GLU A 1 96 ? 0.644 -5.442 -12.211 1.00 96.44 96 GLU A O 1
ATOM 742 N N . ALA A 1 97 ? 2.499 -4.174 -12.175 1.00 94.38 97 ALA A N 1
ATOM 743 C CA . ALA A 1 97 ? 2.007 -3.149 -13.077 1.00 94.38 97 ALA A CA 1
ATOM 744 C C . ALA A 1 97 ? 1.723 -3.753 -14.464 1.00 94.38 97 ALA A C 1
ATOM 746 O O . ALA A 1 97 ? 2.664 -4.144 -15.163 1.00 94.38 97 ALA A O 1
ATOM 747 N N . PRO A 1 98 ? 0.458 -3.763 -14.922 1.00 91.75 98 PRO A N 1
ATOM 748 C CA . PRO A 1 98 ? 0.144 -4.130 -16.296 1.00 91.75 98 PRO A CA 1
ATOM 749 C C . PRO A 1 98 ? 0.861 -3.191 -17.270 1.00 91.75 98 PRO A C 1
ATOM 751 O O . PRO A 1 98 ? 1.052 -2.014 -16.957 1.00 91.75 98 PRO A O 1
ATOM 754 N N . ASP A 1 99 ? 1.170 -3.658 -18.483 1.00 88.88 99 ASP A N 1
ATOM 755 C CA . ASP A 1 99 ? 1.829 -2.837 -19.517 1.00 88.88 99 ASP A CA 1
ATOM 756 C C . ASP A 1 99 ? 1.130 -1.491 -19.754 1.00 88.88 99 ASP A C 1
ATOM 758 O O . ASP A 1 99 ? 1.780 -0.464 -19.945 1.00 88.88 99 ASP A O 1
ATOM 762 N N . LEU A 1 100 ? -0.201 -1.484 -19.659 1.00 89.81 100 LEU A N 1
ATOM 763 C CA . LEU A 1 100 ? -1.043 -0.300 -19.825 1.00 89.81 100 LEU A CA 1
ATOM 764 C C . LEU A 1 100 ? -0.896 0.745 -18.706 1.00 89.81 100 LEU A C 1
ATOM 766 O O . LEU A 1 100 ? -1.355 1.868 -18.887 1.00 89.81 100 LEU A O 1
ATOM 770 N N . LEU A 1 101 ? -0.296 0.388 -17.565 1.00 93.06 101 LEU A N 1
ATOM 771 C CA . LEU A 1 101 ? -0.120 1.250 -16.390 1.00 93.06 101 LEU A CA 1
ATOM 772 C C . LEU A 1 101 ? 1.355 1.452 -16.001 1.00 93.06 101 LEU A C 1
ATOM 774 O O . LEU A 1 101 ? 1.628 2.080 -14.980 1.00 93.06 101 LEU A O 1
ATOM 778 N N . LYS A 1 102 ? 2.317 0.912 -16.765 1.00 88.88 102 LYS A N 1
ATOM 779 C CA . LYS A 1 102 ? 3.740 0.876 -16.368 1.00 88.88 102 LYS A CA 1
ATOM 780 C C . LYS A 1 102 ? 4.338 2.258 -16.095 1.00 88.88 102 LYS A C 1
ATOM 782 O O . LYS A 1 102 ? 5.217 2.387 -15.231 1.00 88.88 102 LYS A O 1
ATOM 787 N N . THR A 1 103 ? 3.902 3.288 -16.814 1.00 90.62 103 THR A N 1
ATOM 788 C CA . THR A 1 103 ? 4.394 4.658 -16.624 1.00 90.62 103 THR A CA 1
ATOM 789 C C . THR A 1 103 ? 3.512 5.411 -15.649 1.00 90.62 103 THR A C 1
ATOM 791 O O . THR A 1 103 ? 2.291 5.389 -15.759 1.00 90.62 103 THR A O 1
ATOM 794 N N . GLY A 1 104 ? 4.137 6.064 -14.665 1.00 90.75 104 GLY A N 1
ATOM 795 C CA . GLY A 1 104 ? 3.405 6.718 -13.581 1.00 90.75 104 GLY A CA 1
ATOM 796 C C . GLY A 1 104 ? 2.606 5.742 -12.713 1.00 90.75 104 GLY A C 1
ATOM 797 O O . GLY A 1 104 ? 1.593 6.151 -12.160 1.00 90.75 104 GLY A O 1
ATOM 798 N N . TYR A 1 105 ? 3.033 4.475 -12.620 1.00 95.50 105 TYR A N 1
ATOM 799 C CA . TYR A 1 105 ? 2.326 3.442 -11.863 1.00 95.50 105 TYR A CA 1
ATOM 800 C C . TYR A 1 105 ? 2.155 3.837 -10.394 1.00 95.50 105 TYR A C 1
ATOM 802 O O . TYR A 1 105 ? 3.148 4.058 -9.694 1.00 95.50 105 TYR A O 1
ATOM 810 N N . ARG A 1 106 ? 0.907 3.902 -9.927 1.00 95.81 106 ARG A N 1
ATOM 811 C CA . ARG A 1 106 ? 0.550 4.220 -8.541 1.00 95.81 106 ARG A CA 1
ATOM 812 C C . ARG A 1 106 ? -0.515 3.273 -8.016 1.00 95.81 106 ARG A C 1
ATOM 814 O O . ARG A 1 106 ? -1.357 2.783 -8.764 1.00 95.81 106 ARG A O 1
ATOM 821 N N . ALA A 1 107 ? -0.478 3.073 -6.706 1.00 96.62 107 ALA A N 1
ATOM 822 C CA . ALA A 1 107 ? -1.434 2.283 -5.952 1.00 96.62 107 ALA A CA 1
ATOM 823 C C . ALA A 1 107 ? -2.114 3.189 -4.926 1.00 96.62 107 ALA A C 1
ATOM 825 O O . ALA A 1 107 ? -1.430 3.887 -4.184 1.00 96.62 107 ALA A O 1
ATOM 826 N N . TRP A 1 108 ? -3.443 3.199 -4.894 1.00 96.94 108 TRP A N 1
ATOM 827 C CA . TRP A 1 108 ? -4.200 4.054 -3.987 1.00 96.94 108 TRP A CA 1
ATOM 828 C C . TRP A 1 108 ? -5.386 3.312 -3.381 1.00 96.94 108 TRP A C 1
ATOM 830 O O . TRP A 1 108 ? -6.289 2.877 -4.094 1.00 96.94 108 TRP A O 1
ATOM 840 N N . LEU A 1 109 ? -5.420 3.184 -2.058 1.00 97.31 109 LEU A N 1
ATOM 841 C CA . LEU A 1 109 ? -6.577 2.642 -1.350 1.00 97.31 109 LEU A CA 1
ATOM 842 C C . LEU A 1 109 ? -7.701 3.678 -1.321 1.00 97.31 109 LEU A C 1
ATOM 844 O O . LEU A 1 109 ? -7.515 4.795 -0.839 1.00 97.31 109 LEU A O 1
ATOM 848 N N . THR A 1 110 ? -8.879 3.318 -1.825 1.00 95.69 110 THR A N 1
ATOM 849 C CA . THR A 1 110 ? -10.038 4.222 -1.880 1.00 95.69 110 THR A CA 1
ATOM 850 C C . THR A 1 110 ? -10.909 4.164 -0.628 1.00 95.69 110 THR A C 1
ATOM 852 O O . THR A 1 110 ? -11.725 5.065 -0.432 1.00 95.69 110 THR A O 1
ATOM 855 N N . GLY A 1 111 ? -10.743 3.123 0.194 1.00 95.19 111 GLY A N 1
ATOM 856 C CA . GLY A 1 111 ? -11.449 2.910 1.457 1.00 95.19 111 GLY A CA 1
ATOM 857 C C . GLY A 1 111 ? -11.970 1.482 1.617 1.00 95.19 111 GLY A C 1
ATOM 858 O O . GLY A 1 111 ? -11.633 0.593 0.832 1.00 95.19 111 GLY A O 1
ATOM 859 N N . TRP A 1 112 ? -12.791 1.285 2.643 1.00 95.50 112 TRP A N 1
ATOM 860 C CA . TRP A 1 112 ? -13.395 0.002 2.994 1.00 95.50 112 TRP A CA 1
ATOM 861 C C . TRP A 1 112 ? -14.846 -0.079 2.529 1.00 95.50 112 TRP A C 1
ATOM 863 O O . TRP A 1 112 ? -15.515 0.944 2.411 1.00 95.50 112 TRP A O 1
ATOM 873 N N . ARG A 1 113 ? -15.316 -1.297 2.268 1.00 93.88 113 ARG A N 1
ATOM 874 C CA . ARG A 1 113 ? -16.741 -1.625 2.231 1.00 93.88 113 ARG A CA 1
ATOM 875 C C . ARG A 1 113 ? -16.924 -3.035 2.771 1.00 93.88 113 ARG A C 1
ATOM 877 O O . ARG A 1 113 ? -16.537 -4.011 2.119 1.00 93.88 113 ARG A O 1
ATOM 884 N N . GLY A 1 114 ? -17.512 -3.135 3.959 1.00 91.62 114 GLY A N 1
ATOM 885 C CA . GLY A 1 114 ? -17.659 -4.408 4.663 1.00 91.62 114 GLY A CA 1
ATOM 886 C C . GLY A 1 114 ? -16.300 -4.972 5.088 1.00 91.62 114 GLY A C 1
ATOM 887 O O . GLY A 1 114 ? -15.561 -4.330 5.835 1.00 91.62 114 GLY A O 1
ATOM 888 N N . ASP A 1 115 ? -15.968 -6.179 4.626 1.00 92.31 115 ASP A N 1
ATOM 889 C CA . ASP A 1 115 ? -14.682 -6.841 4.910 1.00 92.31 115 ASP A CA 1
ATOM 890 C C . ASP A 1 115 ? -13.606 -6.581 3.847 1.00 92.31 115 ASP A C 1
ATOM 892 O O . ASP A 1 115 ? -12.462 -7.007 4.005 1.00 92.31 115 ASP A O 1
ATOM 896 N N . SER A 1 116 ? -13.955 -5.885 2.762 1.00 95.56 116 SER A N 1
ATOM 897 C CA . SER A 1 116 ? -13.038 -5.640 1.654 1.00 95.56 116 SER A CA 1
ATOM 898 C C . SER A 1 116 ? -12.475 -4.224 1.687 1.00 95.56 116 SER A C 1
ATOM 900 O O . SER A 1 116 ? -13.211 -3.252 1.878 1.00 95.56 116 SER A O 1
ATOM 902 N N . VAL A 1 117 ? -11.181 -4.097 1.398 1.00 97.06 117 VAL A N 1
ATOM 903 C CA . VAL A 1 117 ? -10.555 -2.815 1.061 1.00 97.06 117 VAL A CA 1
ATOM 904 C C . VAL A 1 117 ? -10.445 -2.685 -0.454 1.00 97.06 117 VAL A C 1
ATOM 906 O O . VAL A 1 117 ? -10.157 -3.651 -1.163 1.00 97.06 117 VAL A O 1
ATOM 909 N N . PHE A 1 118 ? -10.699 -1.486 -0.964 1.00 97.31 118 PHE A N 1
ATOM 910 C CA . PHE A 1 118 ? -10.686 -1.208 -2.394 1.00 97.31 118 PHE A CA 1
ATOM 911 C C . PHE A 1 118 ? -9.399 -0.500 -2.791 1.00 97.31 118 PHE A C 1
ATOM 913 O O . PHE A 1 118 ? -9.013 0.504 -2.189 1.00 97.31 118 PHE A O 1
ATOM 920 N N . LEU A 1 119 ? -8.755 -1.033 -3.822 1.00 97.69 119 LEU A N 1
ATOM 921 C CA . LEU A 1 119 ? -7.522 -0.529 -4.404 1.00 97.69 119 LEU A CA 1
ATOM 922 C C . LEU A 1 119 ? -7.803 0.009 -5.807 1.00 97.69 119 LEU A C 1
ATOM 924 O O . LEU A 1 119 ? -8.421 -0.663 -6.630 1.00 97.69 119 LEU A O 1
ATOM 928 N N . GLN A 1 120 ? -7.287 1.196 -6.092 1.00 97.12 120 GLN A N 1
ATOM 929 C CA . GLN A 1 120 ? -7.221 1.785 -7.418 1.00 97.12 120 GLN A CA 1
ATOM 930 C C . GLN A 1 120 ? -5.758 1.823 -7.858 1.00 97.12 120 GLN A C 1
ATOM 932 O O . GLN A 1 120 ? -4.917 2.453 -7.218 1.00 97.12 120 GLN A O 1
ATOM 937 N N . LEU A 1 121 ? -5.458 1.148 -8.959 1.00 97.00 121 LEU A N 1
ATOM 938 C CA . LEU A 1 121 ? -4.197 1.278 -9.671 1.00 97.00 121 LEU A CA 1
ATOM 939 C C . LEU A 1 121 ? -4.354 2.328 -10.760 1.00 97.00 121 LEU A C 1
ATOM 941 O O . LEU A 1 121 ? -5.373 2.350 -11.453 1.00 97.00 121 LEU A O 1
ATOM 945 N N . SER A 1 122 ? -3.347 3.175 -10.929 1.00 96.25 122 SER A N 1
ATOM 946 C CA . SER A 1 122 ? -3.312 4.160 -12.004 1.00 96.25 122 SER A CA 1
ATOM 947 C C . SER A 1 122 ? -1.961 4.198 -12.698 1.00 96.25 122 SER A C 1
ATOM 949 O O . SER A 1 122 ? -0.944 3.801 -12.133 1.00 96.25 122 SER A O 1
ATOM 951 N N . GLY A 1 123 ? -1.971 4.639 -13.949 1.00 95.94 123 GLY A N 1
ATOM 952 C CA . GLY A 1 123 ? -0.785 4.759 -14.786 1.00 95.94 123 GLY A CA 1
ATOM 953 C C . GLY A 1 123 ? -1.172 4.964 -16.243 1.00 95.94 123 GLY A C 1
ATOM 954 O O . GLY A 1 123 ? -2.353 5.103 -16.564 1.00 95.94 123 GLY A O 1
ATOM 955 N N . CYS A 1 124 ? -0.179 4.987 -17.120 1.00 94.25 124 CYS A N 1
ATOM 956 C CA . CYS A 1 124 ? -0.369 5.258 -18.537 1.00 94.25 124 CYS A CA 1
ATOM 957 C C . CYS A 1 124 ? 0.423 4.284 -19.418 1.00 94.25 124 CYS A C 1
ATOM 959 O O . CYS A 1 124 ? 1.480 3.789 -18.998 1.00 94.25 124 CYS A O 1
ATOM 961 N N . PRO A 1 125 ? -0.051 4.037 -20.654 1.00 88.00 125 PRO A N 1
ATOM 962 C CA . PRO A 1 125 ? 0.725 3.330 -21.658 1.00 88.00 125 PRO A CA 1
ATOM 963 C C . PRO A 1 125 ? 1.813 4.251 -22.230 1.00 88.00 125 PRO A C 1
ATOM 965 O O . PRO A 1 125 ? 1.588 5.439 -22.450 1.00 88.00 125 PRO A O 1
ATOM 968 N N . GLY A 1 126 ? 2.984 3.697 -22.541 1.00 83.81 126 GLY A N 1
ATOM 969 C CA . GLY A 1 126 ? 4.068 4.453 -23.182 1.00 83.81 126 GLY A CA 1
ATOM 970 C C . GLY A 1 126 ? 4.851 5.343 -22.214 1.00 83.81 126 GLY A C 1
ATOM 971 O O . GLY A 1 126 ? 4.945 5.031 -21.036 1.00 83.81 126 GLY A O 1
ATOM 972 N N . SER A 1 127 ? 5.481 6.413 -22.705 1.00 81.06 127 SER A N 1
ATOM 973 C CA . SER A 1 127 ? 6.425 7.252 -21.939 1.00 81.06 127 SER A CA 1
ATOM 974 C C . SER A 1 127 ? 5.804 8.484 -21.276 1.00 81.06 127 SER A C 1
ATOM 976 O O . SER A 1 127 ? 6.465 9.145 -20.479 1.00 81.06 127 SER A O 1
ATOM 978 N N . GLU A 1 128 ? 4.553 8.805 -21.595 1.00 84.75 128 GLU A N 1
ATOM 979 C CA . GLU A 1 128 ? 3.864 10.009 -21.132 1.00 84.75 128 GLU A CA 1
ATOM 980 C C . GLU A 1 128 ? 2.692 9.650 -20.220 1.00 84.75 128 GLU A C 1
ATOM 982 O O . GLU A 1 128 ? 2.015 8.646 -20.442 1.00 84.75 128 GLU A O 1
ATOM 987 N N . CYS A 1 129 ? 2.441 10.463 -19.186 1.00 87.44 129 CYS A N 1
ATOM 988 C CA . CYS A 1 129 ? 1.311 10.226 -18.295 1.00 87.44 129 CYS A CA 1
ATOM 989 C C . CYS A 1 129 ? 0.647 11.509 -17.797 1.00 87.44 129 CYS A C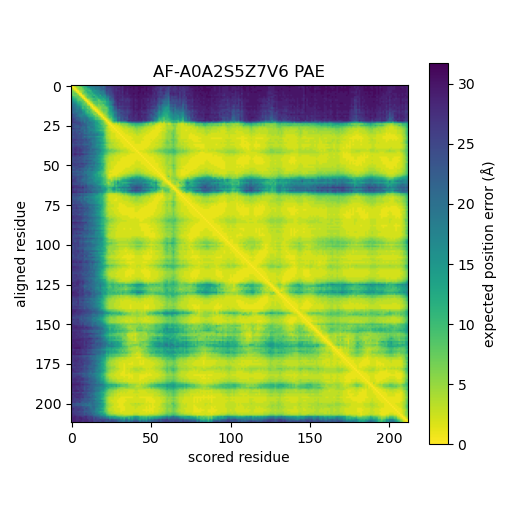 1
ATOM 991 O O . CYS A 1 129 ? 1.068 12.104 -16.806 1.00 87.44 129 CYS A O 1
ATOM 993 N N . TYR A 1 130 ? -0.395 11.938 -18.508 1.00 84.94 130 TYR A N 1
ATOM 994 C CA . TYR A 1 130 ? -1.205 13.110 -18.181 1.00 84.94 130 TYR A CA 1
ATOM 995 C C . TYR A 1 130 ? -2.601 13.010 -18.815 1.00 84.94 130 TYR A C 1
ATOM 997 O O . TYR A 1 130 ? -2.793 12.309 -19.808 1.00 84.94 130 TYR A O 1
ATOM 1005 N N . GLY A 1 131 ? -3.568 13.738 -18.247 1.00 87.25 131 GLY A N 1
ATOM 1006 C CA . GLY A 1 131 ? -4.919 13.890 -18.801 1.00 87.25 131 GLY A CA 1
ATOM 1007 C C . GLY A 1 131 ? -5.585 12.560 -19.167 1.00 87.25 131 GLY A C 1
ATOM 1008 O O . GLY A 1 131 ? -5.618 11.628 -18.364 1.00 87.25 131 GLY A O 1
ATOM 1009 N N . ASP A 1 132 ? -6.070 12.470 -20.405 1.00 88.31 132 ASP A N 1
ATOM 1010 C CA . ASP A 1 132 ? -6.848 11.338 -20.927 1.00 88.31 132 ASP A CA 1
ATOM 1011 C C . ASP A 1 132 ? -6.028 10.054 -21.168 1.00 88.31 132 ASP A C 1
ATOM 1013 O O . ASP A 1 132 ? -6.594 8.991 -21.459 1.00 88.31 132 ASP A O 1
ATOM 1017 N N . LEU A 1 133 ? -4.694 10.128 -21.050 1.00 89.12 133 LEU A N 1
ATOM 1018 C CA . LEU A 1 133 ? -3.809 8.958 -21.103 1.00 89.12 133 LEU A CA 1
ATOM 1019 C C . LEU A 1 133 ? -3.865 8.139 -19.813 1.00 89.12 133 LEU A C 1
ATOM 1021 O O . LEU A 1 133 ? -3.512 6.958 -19.827 1.00 89.12 133 LEU A O 1
ATOM 1025 N N . LEU A 1 134 ? -4.312 8.750 -18.712 1.00 93.25 134 LEU A N 1
ATOM 1026 C CA . LEU A 1 134 ? -4.402 8.091 -17.422 1.00 93.25 134 LEU A CA 1
ATOM 1027 C C . LEU A 1 134 ? -5.466 6.992 -17.463 1.00 93.25 134 LEU A C 1
ATOM 1029 O O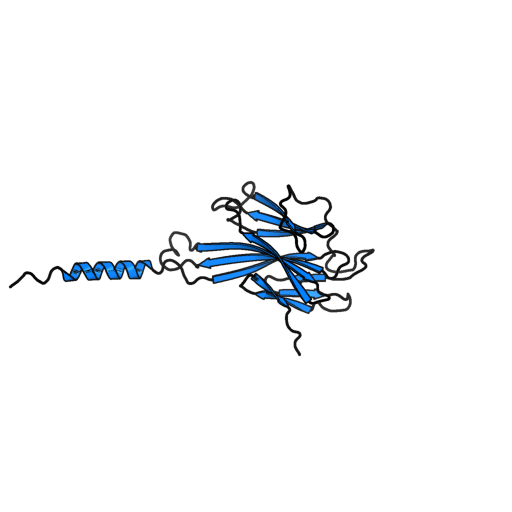 . LEU A 1 134 ? -6.626 7.202 -17.823 1.00 93.25 134 LEU A O 1
ATOM 1033 N N . ARG A 1 135 ? -5.046 5.785 -17.102 1.00 94.44 135 ARG A N 1
ATOM 1034 C CA . ARG A 1 135 ? -5.889 4.601 -16.994 1.00 94.44 135 ARG A CA 1
ATOM 1035 C C . ARG A 1 135 ? -6.008 4.196 -15.537 1.00 94.44 135 ARG A C 1
ATOM 1037 O O . ARG A 1 135 ? -5.122 4.465 -14.726 1.00 94.44 135 ARG A O 1
ATOM 1044 N N . PHE A 1 136 ? -7.115 3.532 -15.228 1.00 94.56 136 PHE A N 1
ATOM 1045 C CA . PHE A 1 136 ? -7.442 3.094 -13.880 1.00 94.56 136 PHE A CA 1
ATOM 1046 C C . PHE A 1 136 ? -7.910 1.649 -13.886 1.00 94.56 136 PHE A C 1
ATOM 1048 O O . PHE A 1 136 ? -8.741 1.268 -14.707 1.00 94.56 136 PHE A O 1
ATOM 1055 N N . HIS A 1 137 ? -7.399 0.861 -12.950 1.00 95.69 137 HIS A N 1
ATOM 1056 C CA . HIS A 1 137 ? -7.871 -0.492 -12.676 1.00 95.69 137 HIS A CA 1
ATOM 1057 C C . HIS A 1 137 ? -8.258 -0.578 -11.204 1.00 95.69 137 HIS A C 1
ATOM 1059 O O . HIS A 1 137 ? -7.544 -0.061 -10.349 1.00 95.69 137 HIS A O 1
ATOM 1065 N N . HIS A 1 138 ? -9.381 -1.223 -10.905 1.00 96.50 138 HIS A N 1
ATOM 1066 C CA . HIS A 1 138 ? -9.913 -1.289 -9.548 1.00 96.50 138 HIS A CA 1
ATOM 1067 C C . HIS A 1 138 ? -9.970 -2.734 -9.067 1.00 96.50 138 HIS A C 1
ATOM 1069 O O . HIS A 1 138 ? -10.336 -3.637 -9.823 1.00 96.50 138 HIS A O 1
ATOM 1075 N N . PHE A 1 139 ? -9.639 -2.939 -7.796 1.00 97.19 139 PHE A N 1
ATOM 1076 C CA . PHE A 1 139 ? -9.636 -4.242 -7.146 1.00 97.19 139 PHE A CA 1
ATOM 1077 C C . PHE A 1 139 ? -10.350 -4.169 -5.801 1.00 97.19 139 PHE A C 1
ATOM 1079 O O . PHE A 1 139 ? -10.188 -3.205 -5.054 1.00 97.19 139 PHE A O 1
ATOM 1086 N N . ALA A 1 140 ? -11.108 -5.214 -5.486 1.00 97.12 140 ALA A N 1
ATOM 1087 C CA . ALA A 1 140 ? -11.550 -5.518 -4.136 1.00 97.12 140 ALA A CA 1
ATOM 1088 C C . ALA A 1 140 ? -10.592 -6.554 -3.540 1.00 97.12 140 ALA A C 1
ATOM 1090 O O . ALA A 1 140 ? -10.362 -7.609 -4.138 1.00 97.12 140 ALA A O 1
ATOM 1091 N N . LEU A 1 141 ? -10.034 -6.239 -2.376 1.00 97.56 141 LEU A N 1
ATOM 1092 C CA . LEU A 1 141 ? -9.077 -7.072 -1.658 1.00 97.56 141 LEU A CA 1
ATOM 1093 C C . LEU A 1 141 ? -9.711 -7.511 -0.345 1.00 97.56 141 LEU A C 1
ATOM 1095 O O . LEU A 1 141 ? -10.328 -6.702 0.343 1.00 97.56 141 LEU A O 1
ATOM 1099 N N . SER A 1 142 ? -9.603 -8.789 -0.004 1.00 95.12 142 SER A N 1
ATOM 1100 C CA . SER A 1 142 ? -10.125 -9.332 1.254 1.00 95.12 142 SER A CA 1
ATOM 1101 C C . SER A 1 142 ? -9.125 -10.318 1.843 1.00 95.12 142 SER A C 1
ATOM 1103 O O . SER A 1 142 ? -8.386 -10.947 1.083 1.00 95.12 142 SER A O 1
ATOM 1105 N N . PRO A 1 143 ? -9.091 -10.482 3.173 1.00 89.94 143 PRO A N 1
ATOM 1106 C CA . PRO A 1 143 ? -8.259 -11.502 3.794 1.00 89.94 143 PRO A CA 1
ATOM 1107 C C . PRO A 1 143 ? -8.591 -12.886 3.228 1.00 89.94 143 PRO A C 1
ATOM 1109 O O . PRO A 1 143 ? -9.763 -13.250 3.132 1.00 89.94 143 PRO A O 1
ATOM 1112 N N . ASN A 1 144 ? -7.564 -13.666 2.891 1.00 85.50 144 ASN A N 1
ATOM 1113 C CA . ASN A 1 144 ? -7.687 -15.053 2.420 1.00 85.50 144 ASN A CA 1
ATOM 1114 C C . ASN A 1 144 ? -8.445 -15.243 1.091 1.00 85.50 144 ASN A C 1
ATOM 1116 O O . ASN A 1 144 ? -8.878 -16.356 0.793 1.00 85.50 144 ASN A O 1
ATOM 1120 N N . ALA A 1 145 ? -8.614 -14.187 0.294 1.00 88.44 145 ALA A N 1
ATOM 1121 C CA . ALA A 1 145 ? -9.214 -14.267 -1.032 1.00 88.44 145 ALA A CA 1
ATOM 1122 C C . ALA A 1 145 ? -8.278 -13.664 -2.080 1.00 88.44 145 ALA A C 1
ATOM 1124 O O . ALA A 1 145 ? -7.553 -12.709 -1.804 1.00 88.44 145 ALA A O 1
ATOM 1125 N N . GLU A 1 146 ? -8.321 -14.199 -3.298 1.00 93.62 146 GLU A N 1
ATOM 1126 C CA . GLU A 1 146 ? -7.592 -13.598 -4.410 1.00 93.62 146 GLU A CA 1
ATOM 1127 C C . GLU A 1 146 ? -8.144 -12.198 -4.743 1.00 93.62 146 GLU A C 1
ATOM 1129 O O . GLU A 1 146 ? -9.357 -11.967 -4.639 1.00 93.62 146 GLU A O 1
ATOM 1134 N N . PRO A 1 147 ? -7.284 -11.257 -5.178 1.00 95.62 147 PRO A N 1
ATOM 1135 C CA . PRO A 1 147 ? -7.715 -9.942 -5.634 1.00 95.62 147 PRO A CA 1
ATOM 1136 C C . PRO A 1 147 ? -8.774 -10.035 -6.736 1.00 95.62 147 PRO A C 1
ATOM 1138 O O . PRO A 1 147 ? -8.543 -10.621 -7.794 1.00 95.62 147 PRO A O 1
ATOM 1141 N N . LYS A 1 148 ? -9.929 -9.398 -6.530 1.00 96.12 148 LYS A N 1
ATOM 1142 C CA . LYS A 1 148 ? -11.022 -9.397 -7.509 1.00 96.12 148 LYS A CA 1
ATOM 1143 C C . LYS A 1 148 ? -11.082 -8.072 -8.254 1.00 96.12 148 LYS A C 1
ATOM 1145 O O . LYS A 1 148 ? -11.302 -7.032 -7.639 1.00 96.12 148 LYS A O 1
ATOM 1150 N N . THR A 1 149 ? -10.970 -8.100 -9.579 1.00 95.81 149 THR A N 1
ATOM 1151 C CA . THR A 1 149 ? -11.183 -6.904 -10.407 1.00 95.81 149 THR A CA 1
ATOM 1152 C C . THR A 1 149 ? -12.634 -6.425 -10.323 1.00 95.81 149 THR A C 1
ATOM 1154 O O . THR A 1 149 ? -13.573 -7.223 -10.378 1.00 95.81 149 THR A O 1
ATOM 1157 N N . VAL A 1 150 ? -12.819 -5.110 -10.216 1.00 95.19 150 VAL A N 1
ATOM 1158 C CA . VAL A 1 150 ? -14.129 -4.446 -10.231 1.00 95.19 150 VAL A CA 1
ATOM 1159 C C . VAL A 1 150 ? -14.149 -3.331 -11.277 1.00 95.19 150 VAL A C 1
ATOM 1161 O O . VAL A 1 150 ? -13.109 -2.829 -11.696 1.00 9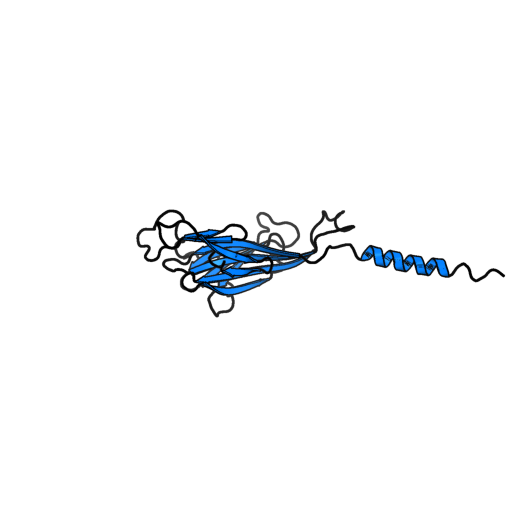5.19 150 VAL A O 1
ATOM 1164 N N . THR A 1 151 ? -15.342 -2.961 -11.739 1.00 90.94 151 THR A N 1
ATOM 1165 C CA . THR A 1 151 ? -15.526 -2.038 -12.873 1.00 90.94 151 THR A CA 1
ATOM 1166 C C . THR A 1 151 ? -15.198 -0.583 -12.545 1.00 90.94 151 THR A C 1
ATOM 1168 O O . THR A 1 151 ? -14.895 0.191 -13.448 1.00 90.94 151 THR A O 1
ATOM 1171 N N . GLY A 1 152 ? -15.224 -0.202 -11.270 1.00 89.56 152 GLY A N 1
ATOM 1172 C CA . GLY A 1 152 ? -14.973 1.164 -10.832 1.00 89.56 152 GLY A CA 1
ATOM 1173 C C . GLY A 1 152 ? -14.809 1.266 -9.322 1.00 89.56 152 GLY A C 1
ATOM 1174 O O . GLY A 1 152 ? -14.943 0.276 -8.596 1.00 89.56 152 GLY A O 1
ATOM 1175 N N . ARG A 1 153 ? -14.530 2.484 -8.853 1.00 86.31 153 ARG A N 1
ATOM 1176 C CA . ARG A 1 153 ? -14.550 2.804 -7.427 1.00 86.31 153 ARG A CA 1
ATOM 1177 C C . ARG A 1 153 ? -15.978 2.611 -6.892 1.00 86.31 153 ARG A C 1
ATOM 1179 O O . ARG A 1 153 ? -16.905 3.142 -7.499 1.00 86.31 153 ARG A O 1
ATOM 1186 N N . PRO A 1 154 ? -16.173 1.887 -5.780 1.00 85.19 154 PRO A N 1
ATOM 1187 C CA . PRO A 1 154 ? -17.491 1.792 -5.159 1.00 85.19 154 PRO A CA 1
ATOM 1188 C C . PRO A 1 154 ? -17.954 3.169 -4.662 1.00 85.19 154 PRO A C 1
ATOM 1190 O O . PRO A 1 154 ? -17.161 3.955 -4.138 1.00 85.19 154 PRO A O 1
ATOM 1193 N N . GLU A 1 155 ? -19.241 3.458 -4.841 1.00 86.25 155 GLU A N 1
ATOM 1194 C CA . GLU A 1 155 ? -19.868 4.712 -4.396 1.00 86.25 155 GLU A CA 1
ATOM 1195 C C . GLU A 1 155 ? -20.149 4.703 -2.884 1.00 86.25 155 GLU A C 1
ATOM 1197 O O . GLU A 1 155 ? -20.206 5.751 -2.245 1.00 86.25 155 GLU A O 1
ATOM 1202 N N . ASP A 1 156 ? -20.263 3.510 -2.304 1.00 89.06 156 ASP A N 1
ATOM 1203 C CA . ASP A 1 156 ? -20.650 3.217 -0.927 1.00 89.06 156 ASP A CA 1
ATOM 1204 C C . ASP A 1 156 ? -19.448 2.814 -0.054 1.00 89.06 156 ASP A C 1
ATOM 1206 O O . ASP A 1 156 ? -19.454 1.780 0.610 1.00 89.06 156 ASP A O 1
ATOM 1210 N N . ILE A 1 157 ? -18.384 3.623 -0.079 1.00 90.12 157 ILE A N 1
ATOM 1211 C CA . ILE A 1 157 ? -17.226 3.445 0.811 1.00 90.12 157 ILE A CA 1
ATOM 1212 C C . ILE A 1 157 ? -17.579 3.869 2.240 1.00 90.12 157 ILE A C 1
ATOM 1214 O O . ILE A 1 157 ? -18.130 4.949 2.465 1.00 90.12 157 ILE A O 1
ATOM 1218 N N . ASP A 1 158 ? -17.173 3.051 3.208 1.00 88.75 158 ASP A N 1
ATOM 1219 C CA . ASP A 1 158 ? -17.307 3.348 4.626 1.00 88.75 158 ASP A CA 1
ATOM 1220 C C . ASP A 1 158 ? -16.555 4.637 4.991 1.00 88.75 158 ASP A C 1
ATOM 1222 O O . ASP A 1 158 ? -15.457 4.930 4.502 1.00 88.75 158 ASP A O 1
ATOM 1226 N N . ARG A 1 159 ? -17.142 5.430 5.891 1.00 83.50 159 ARG A N 1
ATOM 1227 C CA . ARG A 1 159 ? -16.581 6.722 6.295 1.00 83.50 159 ARG A CA 1
ATOM 1228 C C . ARG A 1 159 ? -15.203 6.542 6.935 1.00 83.50 159 ARG A C 1
ATOM 1230 O O . ARG A 1 159 ? -15.094 6.015 8.036 1.00 83.50 159 ARG A O 1
ATOM 1237 N N . ILE A 1 160 ? -14.174 7.095 6.296 1.00 82.88 160 ILE A N 1
ATOM 1238 C CA . ILE A 1 160 ? -12.811 7.112 6.837 1.00 82.88 160 ILE A CA 1
ATOM 1239 C C . ILE A 1 160 ? -12.786 7.941 8.140 1.00 82.88 160 ILE A C 1
ATOM 1241 O O . ILE A 1 160 ? -13.278 9.079 8.140 1.00 82.88 160 ILE A O 1
ATOM 1245 N N . PRO A 1 161 ? -12.217 7.419 9.244 1.00 84.19 161 PRO A N 1
ATOM 1246 C CA . PRO A 1 161 ? -12.037 8.185 10.475 1.00 84.19 161 PRO A CA 1
ATOM 1247 C C . PRO A 1 161 ? -11.217 9.463 10.237 1.00 84.19 161 PRO A C 1
ATOM 1249 O O . PRO A 1 161 ? -10.187 9.442 9.565 1.00 84.19 161 PRO A O 1
ATOM 1252 N N . GLY A 1 162 ? -11.671 10.599 10.776 1.00 81.38 162 GLY A N 1
ATOM 1253 C CA . GLY A 1 162 ? -10.986 11.889 10.612 1.00 81.38 162 GLY A CA 1
ATOM 1254 C C . GLY A 1 162 ? -9.794 12.040 11.559 1.00 81.38 162 GLY A C 1
ATOM 1255 O O . GLY A 1 162 ? -9.855 11.565 12.678 1.00 81.38 162 GLY A O 1
ATOM 1256 N N . MET A 1 163 ? -8.728 12.745 11.168 1.00 83.56 163 MET A N 1
ATOM 1257 C CA . MET A 1 163 ? -7.444 12.736 11.902 1.00 83.56 163 MET A CA 1
ATOM 1258 C C . MET A 1 163 ? -7.450 13.343 13.315 1.00 83.56 163 MET A C 1
ATOM 1260 O O . MET A 1 163 ? -6.601 12.984 14.130 1.00 83.56 163 MET A O 1
ATOM 1264 N N . LEU A 1 164 ? -8.370 14.266 13.610 1.00 75.12 164 LEU A N 1
ATOM 1265 C CA . LEU A 1 164 ? -8.263 15.136 14.788 1.00 75.12 164 LEU A CA 1
ATOM 1266 C C . LEU A 1 164 ? -9.129 14.692 15.966 1.00 75.12 164 LEU A C 1
ATOM 1268 O O . LEU A 1 164 ? -8.616 14.586 17.072 1.00 75.12 164 LEU A O 1
ATOM 1272 N N . SER A 1 165 ? -10.416 14.436 15.734 1.00 80.44 165 SER A N 1
ATOM 1273 C CA . SER A 1 165 ? -11.388 14.136 16.788 1.00 80.44 165 SER A CA 1
ATOM 1274 C C . SER A 1 165 ? -12.252 12.928 16.442 1.00 80.44 165 SER A C 1
ATOM 1276 O O . SER A 1 165 ? -12.313 12.483 15.288 1.00 80.44 165 SER A O 1
ATOM 1278 N N . ARG A 1 166 ? -12.916 12.375 17.463 1.00 86.81 166 ARG A N 1
ATOM 1279 C CA . ARG A 1 166 ? -13.923 11.326 17.282 1.00 86.81 166 ARG A CA 1
ATOM 1280 C C . ARG A 1 166 ? -15.088 11.829 16.441 1.00 86.81 166 ARG A C 1
ATOM 1282 O O . ARG A 1 166 ? -15.628 12.910 16.685 1.00 86.81 166 ARG A O 1
ATOM 1289 N N . ALA A 1 167 ? -15.506 11.020 15.476 1.00 85.25 167 ALA A N 1
ATOM 1290 C CA . ALA A 1 167 ? -16.770 11.254 14.798 1.00 85.25 167 ALA A CA 1
ATOM 1291 C C . ALA A 1 167 ? -17.945 10.896 15.733 1.00 85.25 167 ALA A C 1
ATOM 1293 O O . ALA A 1 167 ? -17.825 9.969 16.539 1.00 85.25 167 ALA A O 1
ATOM 1294 N N . PRO A 1 168 ? -19.104 11.574 15.626 1.00 83.81 168 PRO A N 1
ATOM 1295 C CA . PRO A 1 168 ? -20.301 11.152 16.345 1.00 83.81 168 PRO A CA 1
ATOM 1296 C C . PRO A 1 168 ? -20.638 9.688 16.028 1.00 83.81 168 PRO A C 1
ATOM 1298 O O . PRO A 1 168 ? -20.768 9.329 14.859 1.00 83.81 168 PRO A O 1
ATOM 1301 N N . GLY A 1 169 ? -20.771 8.863 17.070 1.00 85.56 169 GLY A N 1
ATOM 1302 C CA . GLY A 1 169 ? -21.096 7.437 16.950 1.00 85.56 169 GLY A CA 1
ATOM 1303 C C . GLY A 1 169 ? -19.903 6.485 16.797 1.00 85.56 169 GLY A C 1
ATOM 1304 O O . GLY A 1 169 ? -20.127 5.280 16.764 1.00 85.56 169 GLY A O 1
ATOM 1305 N N . GLU A 1 170 ? -18.665 6.989 16.746 1.00 88.38 170 GLU A N 1
ATOM 1306 C CA . GLU A 1 170 ? -17.451 6.164 16.665 1.00 88.38 170 GLU A CA 1
ATOM 1307 C C . GLU A 1 170 ? -17.240 5.343 17.949 1.00 88.38 170 GLU A C 1
ATOM 1309 O O . GLU A 1 170 ? -17.105 5.899 19.046 1.00 88.38 170 GLU A O 1
ATOM 1314 N N . LYS A 1 171 ? -17.205 4.012 17.811 1.00 90.06 171 LYS A N 1
ATOM 1315 C CA . LYS A 1 171 ? -17.088 3.067 18.934 1.00 90.06 171 LYS A CA 1
ATOM 1316 C C . LYS A 1 171 ? -15.635 2.748 19.263 1.00 90.06 171 LYS A C 1
ATOM 1318 O O . LYS A 1 171 ? -15.279 2.677 20.438 1.00 90.06 171 LYS A O 1
ATOM 1323 N N . VAL A 1 172 ? -14.804 2.581 18.234 1.00 91.62 172 VAL A N 1
ATOM 1324 C CA . VAL A 1 172 ? -13.371 2.280 18.364 1.00 91.62 172 VAL A CA 1
ATOM 1325 C C . VAL A 1 172 ? -12.575 3.446 17.809 1.00 91.62 172 VAL A C 1
ATOM 1327 O O . VAL A 1 172 ? -12.790 3.853 16.672 1.00 91.62 172 VAL A O 1
ATOM 1330 N N . TYR A 1 173 ? -11.649 3.969 18.612 1.00 92.38 173 TYR A N 1
ATOM 1331 C CA . TYR A 1 173 ? -10.785 5.065 18.201 1.00 92.38 173 TYR A CA 1
ATOM 1332 C C . TYR A 1 173 ? -9.445 4.536 17.714 1.00 92.38 173 TYR A C 1
ATOM 1334 O O . TYR A 1 173 ? -8.701 3.908 18.460 1.00 92.38 173 TYR A O 1
ATOM 1342 N N . MET A 1 174 ? -9.127 4.829 16.459 1.00 94.50 174 MET A N 1
ATOM 1343 C CA . MET A 1 174 ? -7.787 4.648 15.921 1.00 94.50 174 MET A CA 1
ATOM 1344 C C . MET A 1 174 ? -7.492 5.735 14.900 1.00 94.50 174 MET A C 1
ATOM 1346 O O . MET A 1 174 ? -8.311 6.032 14.027 1.00 94.50 174 MET A O 1
ATOM 1350 N N . ARG A 1 175 ? -6.313 6.337 14.997 1.00 95.06 175 ARG A N 1
ATOM 1351 C CA . ARG A 1 175 ? -5.775 7.266 14.008 1.00 95.06 175 ARG A CA 1
ATOM 1352 C C . ARG A 1 175 ? -4.449 6.731 13.520 1.00 95.06 175 ARG A C 1
ATOM 1354 O O . ARG A 1 175 ? -3.634 6.267 14.312 1.00 95.06 175 ARG A O 1
ATOM 1361 N N . VAL A 1 176 ? -4.247 6.818 12.215 1.00 95.56 176 VAL A N 1
ATOM 1362 C CA . VAL A 1 176 ? -3.037 6.336 11.563 1.00 95.56 176 VAL A CA 1
ATOM 1363 C C . VAL A 1 176 ? -2.479 7.474 10.730 1.00 95.56 176 VAL A C 1
ATOM 1365 O O . VAL A 1 176 ? -3.190 8.076 9.929 1.00 95.56 176 VAL A O 1
ATOM 1368 N N . SER A 1 177 ? -1.212 7.779 10.960 1.00 95.12 177 SER A N 1
ATOM 1369 C CA . SER A 1 177 ? -0.420 8.695 10.153 1.00 95.12 177 SER A CA 1
ATOM 1370 C C . SER A 1 177 ? 0.692 7.893 9.495 1.00 95.12 177 SER A C 1
ATOM 1372 O O . SER A 1 177 ? 1.210 6.956 10.099 1.00 95.12 177 SER A O 1
ATOM 1374 N N . ALA A 1 178 ? 1.071 8.249 8.277 1.00 95.62 178 ALA A N 1
ATOM 1375 C CA . ALA A 1 178 ? 2.223 7.649 7.629 1.00 95.62 178 ALA A CA 1
ATOM 1376 C C . ALA A 1 178 ? 3.032 8.707 6.893 1.00 95.62 178 ALA A C 1
ATOM 1378 O O . ALA A 1 178 ? 2.474 9.630 6.298 1.00 95.62 178 ALA A O 1
ATOM 1379 N N . ASP A 1 179 ? 4.344 8.522 6.925 1.00 94.50 179 ASP A N 1
ATOM 1380 C CA . ASP A 1 179 ? 5.262 9.105 5.956 1.00 94.50 179 ASP A CA 1
ATOM 1381 C C . ASP A 1 179 ? 5.623 8.037 4.899 1.00 94.50 179 ASP A C 1
ATOM 1383 O O . ASP A 1 179 ? 5.045 6.951 4.860 1.00 94.50 179 ASP A O 1
ATOM 1387 N N . SER A 1 180 ? 6.598 8.308 4.036 1.00 94.56 180 SER A N 1
ATOM 1388 C CA . SER A 1 180 ? 7.063 7.410 2.975 1.00 94.56 180 SER A CA 1
ATOM 1389 C C . SER A 1 180 ? 7.473 6.002 3.441 1.00 94.56 180 SER A C 1
ATOM 1391 O O . SER A 1 180 ? 7.432 5.066 2.635 1.00 94.56 180 SER A O 1
ATOM 1393 N N . LYS A 1 181 ? 7.878 5.842 4.710 1.00 97.44 181 LYS A N 1
ATOM 1394 C CA . LYS A 1 181 ? 8.457 4.601 5.259 1.00 97.44 181 LYS A CA 1
ATOM 1395 C C . LYS A 1 181 ? 7.947 4.183 6.634 1.00 97.44 181 LYS A C 1
ATOM 1397 O O . LYS A 1 181 ? 8.084 3.013 6.975 1.00 97.44 181 LYS A O 1
ATOM 1402 N N . VAL A 1 182 ? 7.405 5.099 7.427 1.00 97.62 182 VAL A N 1
ATOM 1403 C CA . VAL A 1 182 ? 7.035 4.842 8.826 1.00 97.62 182 VAL A CA 1
ATOM 1404 C C . VAL A 1 182 ? 5.551 5.107 9.013 1.00 97.62 182 VAL A C 1
ATOM 1406 O O . VAL A 1 182 ? 5.017 6.07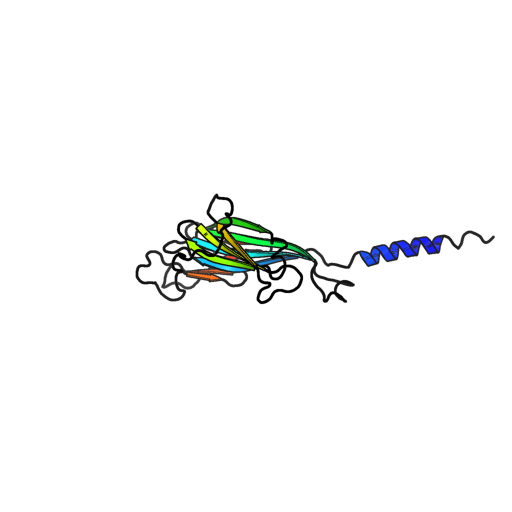2 8.466 1.00 97.62 182 VAL A O 1
ATOM 1409 N N . ILE A 1 183 ? 4.899 4.239 9.782 1.00 98.12 183 ILE A N 1
ATOM 1410 C CA . ILE A 1 183 ? 3.491 4.347 10.147 1.00 98.12 183 ILE A CA 1
ATOM 1411 C C . ILE A 1 183 ? 3.396 4.539 11.653 1.00 98.12 183 ILE A C 1
ATOM 1413 O O . ILE A 1 183 ? 3.861 3.702 12.436 1.00 98.12 183 ILE A O 1
ATOM 1417 N N . SER A 1 184 ? 2.734 5.621 12.039 1.00 97.12 184 SER A N 1
ATOM 1418 C CA . SER A 1 184 ? 2.449 5.952 13.424 1.00 97.12 184 SER A CA 1
ATOM 1419 C C . SER A 1 184 ? 0.972 5.757 13.719 1.00 97.12 184 SER A C 1
ATOM 1421 O O . SER A 1 184 ? 0.106 6.190 12.956 1.00 97.12 184 SER A O 1
ATOM 1423 N N . VAL A 1 185 ? 0.677 5.130 14.850 1.00 95.88 185 VAL A N 1
ATOM 1424 C CA . VAL A 1 185 ? -0.687 4.821 15.276 1.00 95.88 185 VAL A CA 1
ATOM 1425 C C . VAL A 1 185 ? -0.969 5.477 16.618 1.00 95.88 185 VAL A C 1
ATOM 1427 O O . VAL A 1 185 ? -0.094 5.589 17.476 1.00 95.88 185 VAL A O 1
ATOM 1430 N N . ARG A 1 186 ? -2.216 5.904 16.785 1.00 94.69 186 ARG A N 1
ATOM 1431 C CA . ARG A 1 186 ? -2.792 6.379 18.037 1.00 94.69 186 ARG A CA 1
ATOM 1432 C C . ARG A 1 186 ? -4.121 5.662 18.264 1.00 94.69 186 ARG A C 1
ATOM 1434 O O . ARG A 1 186 ? -4.981 5.713 17.386 1.00 94.69 186 ARG A O 1
ATOM 1441 N N . THR A 1 187 ? -4.287 5.004 19.410 1.00 93.75 187 THR A N 1
ATOM 1442 C CA . THR A 1 187 ? -5.511 4.244 19.759 1.00 93.75 187 THR A CA 1
ATOM 1443 C C . THR A 1 187 ? -6.279 4.828 20.949 1.00 93.75 187 THR A C 1
ATOM 1445 O O . THR A 1 187 ? -7.441 4.488 21.162 1.00 93.75 187 THR A O 1
ATOM 1448 N N . ASP A 1 188 ? -5.689 5.795 21.652 1.00 90.38 188 ASP A N 1
ATOM 1449 C CA . ASP A 1 188 ? -6.347 6.623 22.661 1.00 90.38 188 ASP A CA 1
ATOM 1450 C C . ASP A 1 188 ? -6.281 8.096 22.236 1.00 90.38 188 ASP A C 1
ATOM 1452 O O . ASP A 1 188 ? -5.286 8.555 21.678 1.00 90.38 188 ASP A O 1
ATOM 1456 N N . ASP A 1 189 ? -7.356 8.846 22.466 1.00 85.75 189 ASP A N 1
ATOM 1457 C CA . ASP A 1 189 ? -7.441 10.262 22.094 1.00 85.75 189 ASP A CA 1
ATOM 1458 C C . ASP A 1 189 ? -6.480 11.142 22.907 1.00 85.75 189 ASP A C 1
ATOM 1460 O O . ASP A 1 189 ? -6.024 12.186 22.440 1.00 85.75 189 ASP A O 1
ATOM 1464 N N . SER A 1 190 ? -6.141 10.692 24.114 1.00 87.12 190 SER A N 1
ATOM 1465 C CA . SER A 1 190 ? -5.243 11.386 25.034 1.00 87.12 190 SER A CA 1
ATOM 1466 C C . SER A 1 190 ? -3.758 11.096 24.798 1.00 87.12 190 SER A C 1
ATOM 1468 O O . SER A 1 190 ? -2.907 11.817 25.321 1.00 87.12 190 SER A O 1
ATOM 1470 N N . GLU A 1 191 ? -3.430 10.081 23.997 1.00 89.50 191 GLU A N 1
ATOM 1471 C CA . GLU A 1 191 ? -2.051 9.658 23.754 1.00 89.50 191 GLU A CA 1
ATOM 1472 C C . GLU A 1 191 ? -1.456 10.289 22.483 1.00 89.50 191 GLU A C 1
ATOM 1474 O O . GLU A 1 191 ? -2.182 10.647 21.550 1.00 89.50 191 GLU A O 1
ATOM 1479 N N . PRO A 1 192 ? -0.123 10.446 22.399 1.00 91.94 192 PRO A N 1
ATOM 1480 C CA . PRO A 1 192 ? 0.527 10.847 21.159 1.00 91.94 192 PRO A CA 1
ATOM 1481 C C . PRO A 1 192 ? 0.500 9.719 20.115 1.00 91.94 192 PRO A C 1
ATOM 1483 O O . PRO A 1 192 ? 0.327 8.540 20.422 1.00 91.94 192 PRO A O 1
ATOM 1486 N N . PHE A 1 193 ? 0.741 10.078 18.852 1.00 93.56 193 PHE A N 1
ATOM 1487 C CA . PHE A 1 193 ? 1.069 9.084 17.830 1.00 93.56 193 PHE A CA 1
ATOM 1488 C C . PHE A 1 193 ? 2.394 8.406 18.171 1.00 93.56 193 PHE A C 1
ATOM 1490 O O . PHE A 1 193 ? 3.390 9.082 18.422 1.00 93.56 193 PHE A O 1
ATOM 1497 N N . THR A 1 194 ? 2.409 7.079 18.114 1.00 94.69 194 THR A N 1
ATOM 1498 C CA . THR A 1 194 ? 3.618 6.275 18.306 1.00 94.69 194 THR A CA 1
ATOM 1499 C C . THR A 1 194 ? 3.984 5.607 16.992 1.00 94.69 194 THR A C 1
ATOM 1501 O O . THR A 1 194 ? 3.108 5.048 16.334 1.00 94.69 194 THR A O 1
ATOM 1504 N N . GLU A 1 195 ? 5.254 5.655 16.595 1.00 96.25 195 GLU A N 1
ATOM 1505 C CA . GLU A 1 195 ? 5.758 4.883 15.454 1.00 96.25 195 GLU A CA 1
ATOM 1506 C C . GLU A 1 195 ? 5.640 3.388 15.767 1.00 96.25 195 GLU A C 1
ATOM 1508 O O . GLU A 1 195 ? 6.167 2.909 16.771 1.00 96.25 195 GLU A O 1
ATOM 1513 N N . ARG A 1 196 ? 4.897 2.651 14.938 1.00 96.38 196 ARG A N 1
ATOM 1514 C CA . ARG A 1 196 ? 4.557 1.243 15.197 1.00 96.38 196 ARG A CA 1
ATOM 1515 C C . ARG A 1 196 ? 5.016 0.310 14.093 1.00 96.38 196 ARG A C 1
ATOM 1517 O O . ARG A 1 196 ? 5.342 -0.833 14.389 1.00 96.38 196 ARG A O 1
ATOM 1524 N N . TYR A 1 197 ? 5.063 0.780 12.848 1.00 98.19 197 TYR A N 1
ATOM 1525 C CA . TYR A 1 197 ? 5.437 -0.056 11.708 1.00 98.19 197 TYR A CA 1
ATOM 1526 C C . TYR A 1 197 ? 6.399 0.671 10.775 1.00 98.19 197 TYR A C 1
ATOM 1528 O O . TYR A 1 197 ? 6.324 1.890 10.610 1.00 98.19 197 TYR A O 1
ATOM 1536 N N . MET A 1 198 ? 7.288 -0.094 10.145 1.00 97.88 198 MET A N 1
ATOM 1537 C CA . MET A 1 198 ? 8.288 0.398 9.205 1.00 97.88 198 MET A CA 1
ATOM 1538 C C . MET A 1 198 ? 8.281 -0.443 7.931 1.00 97.88 198 MET A C 1
ATOM 1540 O O . MET A 1 198 ? 8.255 -1.672 7.976 1.00 97.88 198 MET A O 1
ATOM 1544 N N . LEU A 1 199 ? 8.323 0.232 6.787 1.00 98.38 199 LEU A N 1
ATOM 1545 C CA . LEU A 1 199 ? 8.420 -0.376 5.470 1.00 98.38 199 LEU A CA 1
ATOM 1546 C C . LEU A 1 199 ? 9.888 -0.556 5.069 1.00 98.38 199 LEU A C 1
ATOM 1548 O O . LEU A 1 199 ? 10.630 0.417 4.907 1.00 98.38 199 LEU A O 1
ATOM 1552 N N . GLN A 1 200 ? 10.293 -1.795 4.824 1.00 97.75 200 GLN A N 1
ATOM 1553 C CA . GLN A 1 200 ? 11.618 -2.113 4.303 1.00 97.75 200 GLN A CA 1
ATOM 1554 C C . GLN A 1 200 ? 11.711 -1.855 2.795 1.00 97.75 200 GLN A C 1
ATOM 1556 O O . GLN A 1 200 ? 10.706 -1.771 2.091 1.00 97.75 200 GLN A O 1
ATOM 1561 N N . SER A 1 201 ? 12.929 -1.734 2.260 1.00 96.38 201 SER A N 1
ATOM 1562 C CA . SER A 1 201 ? 13.137 -1.557 0.812 1.00 96.38 201 SER A CA 1
ATOM 1563 C C . SER A 1 201 ? 12.641 -2.739 -0.027 1.00 96.38 201 SER A C 1
ATOM 1565 O O . SER A 1 201 ? 12.248 -2.518 -1.168 1.00 96.38 201 SER A O 1
ATOM 1567 N N . SER A 1 202 ? 12.562 -3.937 0.563 1.00 95.69 202 SER A N 1
ATOM 1568 C CA . SER A 1 202 ? 11.978 -5.153 -0.029 1.00 95.69 202 SER A CA 1
ATOM 1569 C C . SER A 1 202 ? 10.462 -5.071 -0.259 1.00 95.69 202 SER A C 1
ATOM 1571 O O . SER A 1 202 ? 9.885 -5.926 -0.928 1.00 95.69 202 SER A O 1
ATOM 1573 N N . GLY A 1 203 ? 9.789 -4.066 0.313 1.00 96.44 203 GLY A N 1
ATOM 1574 C CA . GLY A 1 203 ? 8.328 -3.966 0.319 1.00 96.44 203 GLY A CA 1
ATOM 1575 C C . GLY A 1 203 ? 7.652 -4.685 1.489 1.00 96.44 203 GLY A C 1
ATOM 1576 O O . GLY A 1 203 ? 6.428 -4.608 1.616 1.00 96.44 203 GLY A O 1
ATOM 1577 N N . GLU A 1 204 ? 8.425 -5.344 2.354 1.00 97.56 204 GLU A N 1
ATOM 1578 C CA . GLU A 1 204 ? 7.928 -5.946 3.592 1.00 97.56 204 GLU A CA 1
ATOM 1579 C C . GLU A 1 204 ? 7.625 -4.866 4.640 1.00 97.56 204 GLU A C 1
ATOM 1581 O O . GLU A 1 204 ? 8.442 -3.974 4.892 1.00 97.56 204 GLU A O 1
ATOM 1586 N N . LEU A 1 205 ? 6.443 -4.946 5.253 1.00 97.94 205 LEU A N 1
ATOM 1587 C CA . LEU A 1 205 ? 6.050 -4.099 6.374 1.00 97.94 205 LEU A CA 1
ATOM 1588 C C . LEU A 1 205 ? 6.276 -4.870 7.675 1.00 97.94 205 LEU A C 1
ATOM 1590 O O . LEU A 1 205 ? 5.762 -5.974 7.831 1.00 97.94 205 LEU A O 1
ATOM 1594 N N . VAL A 1 206 ? 7.021 -4.280 8.608 1.00 97.81 206 VAL A N 1
ATOM 1595 C CA . VAL A 1 206 ? 7.373 -4.918 9.884 1.00 97.81 206 VAL A CA 1
ATOM 1596 C C . VAL A 1 206 ? 6.962 -4.051 11.068 1.00 97.81 206 VAL A C 1
ATOM 1598 O O . VAL A 1 206 ? 6.932 -2.823 10.967 1.00 97.81 206 VAL A O 1
ATOM 1601 N N . ALA A 1 207 ? 6.668 -4.681 12.204 1.00 96.69 207 ALA A N 1
ATOM 1602 C CA . ALA A 1 207 ? 6.473 -3.973 13.465 1.00 96.69 207 ALA A CA 1
ATOM 1603 C C . ALA A 1 207 ? 7.811 -3.428 13.992 1.00 96.69 207 ALA A C 1
ATOM 1605 O O . ALA A 1 207 ? 8.838 -4.109 13.955 1.00 96.69 207 ALA A O 1
ATOM 1606 N N . ILE A 1 208 ? 7.795 -2.196 14.497 1.00 94.75 208 ILE A N 1
ATOM 1607 C CA . ILE A 1 208 ? 8.930 -1.588 15.190 1.00 94.75 208 ILE A CA 1
ATOM 1608 C C . ILE A 1 208 ? 8.942 -2.150 16.610 1.00 94.75 208 ILE A C 1
ATOM 1610 O O . ILE A 1 208 ? 7.951 -2.054 17.336 1.00 94.75 208 ILE A O 1
ATOM 1614 N N . ALA A 1 209 ? 10.059 -2.756 17.012 1.00 81.25 209 ALA A N 1
ATOM 1615 C CA . ALA A 1 209 ? 10.207 -3.244 18.376 1.00 81.25 209 ALA A CA 1
ATOM 1616 C C . ALA A 1 209 ? 10.072 -2.069 19.366 1.00 81.25 209 ALA A C 1
ATOM 1618 O O . ALA A 1 209 ? 10.681 -1.021 19.137 1.00 81.25 209 ALA A O 1
ATOM 1619 N N . PRO A 1 210 ? 9.319 -2.216 20.470 1.00 72.06 210 PRO A N 1
ATOM 1620 C CA . PRO A 1 210 ? 9.269 -1.177 21.485 1.00 72.06 210 PRO A CA 1
ATOM 1621 C C . PRO A 1 210 ? 10.681 -0.955 22.036 1.00 72.06 210 PRO A C 1
ATOM 1623 O O . PRO A 1 210 ? 11.340 -1.913 22.453 1.00 72.06 210 PRO A O 1
ATOM 1626 N N . ASN A 1 211 ? 11.146 0.297 22.022 1.00 58.53 211 ASN A N 1
ATOM 1627 C CA . ASN A 1 211 ? 12.389 0.680 22.686 1.00 58.53 211 ASN A CA 1
ATOM 1628 C C . ASN A 1 211 ? 12.263 0.289 24.167 1.00 58.53 211 ASN A C 1
ATOM 1630 O O . ASN A 1 211 ? 11.388 0.802 24.864 1.00 58.53 211 ASN A O 1
ATOM 1634 N N . ARG A 1 212 ? 13.075 -0.678 24.607 1.00 40.28 212 ARG A N 1
ATOM 1635 C CA . ARG A 1 212 ? 13.180 -1.081 26.015 1.00 40.28 212 ARG A CA 1
ATOM 1636 C C . ARG A 1 212 ? 14.027 -0.095 26.801 1.00 40.28 212 ARG A C 1
ATOM 1638 O O . ARG A 1 212 ? 15.027 0.388 26.227 1.00 40.28 212 ARG A O 1
#

Mean predicted aligned error: 8.74 Å

Radius of gyration: 24.18 Å; Cα contacts (8 Å, |Δi|>4): 475; chains: 1; bounding box: 83×30×68 Å

pLDDT: mean 86.57, std 16.1, range [40.28, 98.56]

Organism: NCBI:txid2055143